Protein AF-A0A519TGF9-F1 (afdb_monomer)

Foldseek 3Di:
DVVVVLVVLLVLLVVCLVVVVADPCLVQHALVSLLVLLLVLCVPPNDPVCVVLLCVQQPVVPPDPDSNVSSVPRDSVSCVQLNCSNVVVDHDPPLSSVQSSCSSSVHDRPVVVVVVVVVVVVVVVVPDPDDDDDDDDDDDDDDDDDDDDDDPDDVVVVVVVCVVVVVVVVVVVVVVVQPQDDDDPQFQKWWDPVFAIHTDHPPDDDPPIDIGGDDPVRSRQPGDDPPPDDDDPVCPPVDDDDDDDD

pLDDT: mean 80.93, std 18.28, range [25.59, 96.56]

Sequence (246 aa):
MFDIYKKKLRAHYTILKDHCQLSENLENPNRTKLKNECLRVYRKKYNSTDDEMLRSFFDPENRYNDHIISIEKFELDKFRPLVSFIKGDGDTRDEDAIKLFAWLINFPFYREWKNKRNTIEKYNVDSSNDDVVTTDQLHQETENPLKFKNSRTNIALIFLAVLLIGKLAFYLWTIQISNVRMPDQAEKCMYWTGYHYEPVLCDEIKPGLNIIPLNIDKLKRMSKIPFFVKVTNRDVGKLWRAKIDG

Solvent-accessible surface area (backbone atoms only — not comparable to full-atom values): 15462 Å² total; per-residue (Å²): 111,69,67,58,50,55,52,50,52,50,52,49,50,51,54,33,49,77,67,68,68,51,51,80,34,64,73,68,58,42,49,67,34,47,50,54,41,52,54,50,49,45,76,74,64,69,50,82,85,48,48,65,60,53,33,59,64,46,35,70,82,64,83,58,96,43,68,69,59,27,53,72,72,42,64,55,72,76,38,48,54,45,45,32,40,74,73,64,79,46,81,62,87,55,60,56,50,53,49,50,49,26,59,77,73,74,43,72,48,70,70,57,48,51,51,54,49,53,50,53,55,51,55,66,62,75,70,72,88,81,84,92,82,83,88,81,88,80,80,88,77,81,88,70,85,82,75,85,73,93,66,98,64,69,63,68,60,54,53,54,48,51,54,52,52,50,51,51,51,50,56,56,48,65,58,61,80,59,77,57,71,74,60,55,98,76,31,58,12,25,33,70,76,85,47,38,42,43,57,32,52,73,86,62,87,55,91,97,57,72,75,40,77,57,47,72,69,55,39,71,71,45,60,59,83,54,92,85,62,79,86,52,85,87,46,67,93,74,72,85,86,82,84,81,82,132

Secondary structure (DSSP, 8-state):
-HHHHHHHHHHHHHHHHHTT-S-HHHHS--HHHHHHHHHHHHHHH--GGGHHHHHHHH-TT---S-HHHHHHHS-GGGGHHHHHHHHTS-----HHHHHHHHHHTTPPPHHHHHHHHHHHHHHHHTT--S------PPPP--------------HHHHHHHHHHHHHHHHHHHHHHTT-PPPPPTT--EEEE-SSBEEEE-TT---TT--EEE--HHHHHH-BPPPTTS---GGGTTT--------

Mean predicted aligned error: 18.31 Å

Radius of gyration: 24.25 Å; Cα contacts (8 Å, |Δi|>4): 172; chains: 1; bounding box: 59×58×64 Å

Structure (mmCIF, N/CA/C/O backbone):
data_AF-A0A519TGF9-F1
#
_entry.id   AF-A0A519TGF9-F1
#
loop_
_atom_site.group_PDB
_atom_site.id
_atom_site.type_symbol
_atom_site.label_atom_id
_atom_site.label_alt_id
_atom_site.label_comp_id
_atom_site.label_asym_id
_atom_site.label_entity_id
_atom_site.label_seq_id
_atom_site.pdbx_PDB_ins_code
_atom_site.Cartn_x
_atom_site.Cartn_y
_atom_site.Cartn_z
_atom_site.occupancy
_atom_site.B_iso_or_equiv
_atom_site.auth_seq_id
_atom_site.auth_comp_id
_atom_site.auth_asym_id
_atom_site.auth_atom_id
_atom_site.pdbx_PDB_model_num
ATOM 1 N N . MET A 1 1 ? -1.028 24.100 -0.567 1.00 84.38 1 MET A N 1
ATOM 2 C CA . MET A 1 1 ? -1.715 23.038 -1.351 1.00 84.38 1 MET A CA 1
ATOM 3 C C . MET A 1 1 ? -1.115 21.657 -1.092 1.00 84.38 1 MET A C 1
ATOM 5 O O . MET A 1 1 ? -1.858 20.744 -0.754 1.00 84.38 1 MET A O 1
ATOM 9 N N . PHE A 1 2 ? 0.212 21.500 -1.164 1.00 90.69 2 PHE A N 1
ATOM 10 C CA . PHE A 1 2 ? 0.884 20.229 -0.855 1.00 90.69 2 PHE A CA 1
ATOM 11 C C . PHE A 1 2 ? 0.662 19.745 0.593 1.00 90.69 2 PHE A C 1
ATOM 13 O O . PHE A 1 2 ? 0.490 18.553 0.828 1.00 90.69 2 PHE A O 1
ATOM 20 N N . ASP A 1 3 ? 0.524 20.650 1.567 1.00 92.19 3 ASP A N 1
ATOM 21 C CA . ASP A 1 3 ? 0.208 20.256 2.951 1.00 92.19 3 ASP A CA 1
ATOM 22 C C . ASP A 1 3 ? -1.179 19.618 3.104 1.00 92.19 3 ASP A C 1
ATOM 24 O O . ASP A 1 3 ? -1.362 18.714 3.919 1.00 92.19 3 ASP A O 1
ATOM 28 N N . ILE A 1 4 ? -2.156 20.034 2.288 1.00 92.06 4 ILE A N 1
ATOM 29 C CA . ILE A 1 4 ? -3.488 19.408 2.250 1.00 92.06 4 ILE A CA 1
ATOM 30 C C . ILE A 1 4 ? -3.357 17.977 1.728 1.00 92.06 4 ILE A C 1
ATOM 32 O O . ILE A 1 4 ? -3.951 17.059 2.291 1.00 92.06 4 ILE A O 1
ATOM 36 N N . TYR A 1 5 ? -2.539 17.781 0.693 1.00 93.38 5 TYR A N 1
ATOM 37 C CA . TYR A 1 5 ? -2.226 16.459 0.164 1.00 93.38 5 TYR A CA 1
ATOM 38 C C . TYR A 1 5 ? -1.559 15.570 1.224 1.00 93.38 5 TYR A C 1
ATOM 40 O O . TYR A 1 5 ? -2.064 14.483 1.490 1.00 93.38 5 TYR A O 1
ATOM 48 N N . LYS A 1 6 ? -0.522 16.054 1.925 1.00 94.62 6 LYS A N 1
ATOM 49 C CA . LYS A 1 6 ? 0.127 15.321 3.032 1.00 94.62 6 LYS A CA 1
ATOM 50 C C . LYS A 1 6 ? -0.865 14.912 4.127 1.00 94.62 6 LYS A C 1
ATOM 52 O O . LYS A 1 6 ? -0.831 13.777 4.603 1.00 94.62 6 LYS A O 1
ATOM 57 N N . LYS A 1 7 ? -1.788 15.807 4.505 1.00 93.12 7 LYS A N 1
ATOM 58 C CA . LYS A 1 7 ? -2.865 15.497 5.463 1.00 93.12 7 LYS A CA 1
ATOM 59 C C . LYS A 1 7 ? -3.795 14.397 4.943 1.00 93.12 7 LYS A C 1
ATOM 61 O O . LYS A 1 7 ? -4.098 13.470 5.687 1.00 93.12 7 LYS A O 1
ATOM 66 N N . LYS A 1 8 ? -4.218 14.465 3.675 1.00 93.25 8 LYS A N 1
ATOM 67 C CA . LYS A 1 8 ? -5.058 13.429 3.047 1.00 93.25 8 LYS A CA 1
ATOM 68 C C . LYS A 1 8 ? -4.342 12.085 2.941 1.00 93.25 8 LYS A C 1
ATOM 70 O O . LYS A 1 8 ? -4.973 11.060 3.163 1.00 93.25 8 LYS A O 1
ATOM 75 N N . LEU A 1 9 ? -3.039 12.101 2.683 1.00 93.75 9 LEU A N 1
ATOM 76 C CA . LEU A 1 9 ? -2.201 10.911 2.606 1.00 93.75 9 LEU A CA 1
ATOM 77 C C . LEU A 1 9 ? -2.136 10.179 3.952 1.00 93.75 9 LEU A C 1
ATOM 79 O O . LEU A 1 9 ? -2.381 8.977 4.018 1.00 93.75 9 LEU A O 1
ATOM 83 N N . ARG A 1 10 ? -1.899 10.921 5.043 1.00 92.44 10 ARG A N 1
ATOM 84 C CA . ARG A 1 10 ? -1.942 10.363 6.403 1.00 92.44 10 ARG A CA 1
ATOM 85 C C . ARG A 1 10 ? -3.329 9.856 6.773 1.00 92.44 10 ARG A C 1
ATOM 87 O O . ARG A 1 10 ? -3.432 8.756 7.292 1.00 92.44 10 ARG A O 1
ATOM 94 N N . ALA A 1 11 ? -4.379 10.613 6.456 1.00 90.75 11 ALA A N 1
ATOM 95 C CA . ALA A 1 11 ? -5.748 10.170 6.704 1.00 90.75 11 ALA A CA 1
ATOM 96 C C . ALA A 1 11 ? -6.063 8.860 5.963 1.00 90.75 11 ALA A C 1
ATOM 98 O O . ALA A 1 11 ? -6.646 7.954 6.548 1.00 90.75 11 ALA A O 1
ATOM 99 N N . HIS A 1 12 ? -5.628 8.727 4.706 1.00 91.38 12 HIS A N 1
ATOM 100 C CA . HIS A 1 12 ? -5.779 7.487 3.949 1.00 91.38 12 HIS A CA 1
ATOM 101 C C . HIS A 1 12 ? -5.016 6.328 4.596 1.00 91.38 12 HIS A C 1
ATOM 103 O O . HIS A 1 12 ? -5.576 5.253 4.768 1.00 91.38 12 HIS A O 1
ATOM 109 N N . TYR A 1 13 ? -3.776 6.553 5.029 1.00 93.19 13 TYR A N 1
ATOM 110 C CA . TYR A 1 13 ? -3.005 5.551 5.765 1.00 93.19 13 TYR A CA 1
ATOM 111 C C . TYR A 1 13 ? -3.672 5.127 7.082 1.00 93.19 13 TYR A C 1
ATOM 113 O O . TYR A 1 13 ? -3.716 3.934 7.367 1.00 93.19 13 TYR A O 1
ATOM 121 N N . THR A 1 14 ? -4.229 6.061 7.860 1.00 91.56 14 THR A N 1
ATOM 122 C CA . THR A 1 14 ? -4.984 5.742 9.083 1.00 91.56 14 THR A CA 1
ATOM 123 C C . THR A 1 14 ? -6.195 4.871 8.766 1.00 91.56 14 THR A C 1
ATOM 125 O O . THR A 1 14 ? -6.356 3.827 9.382 1.00 91.56 14 THR A O 1
ATOM 128 N N . ILE A 1 15 ? -6.968 5.224 7.733 1.00 86.19 15 ILE A N 1
ATOM 129 C CA . ILE A 1 15 ? -8.095 4.412 7.249 1.00 86.19 15 ILE A CA 1
ATOM 130 C C . ILE A 1 15 ? -7.623 2.994 6.885 1.00 86.19 15 ILE A C 1
ATOM 132 O O . ILE A 1 15 ? -8.197 2.012 7.347 1.00 86.19 15 ILE A O 1
ATOM 136 N N . LEU A 1 16 ? -6.541 2.861 6.109 1.00 88.69 16 LEU A N 1
ATOM 137 C CA . LEU A 1 16 ? -5.984 1.552 5.746 1.00 88.69 16 LEU A CA 1
ATOM 138 C C . LEU A 1 16 ? -5.512 0.756 6.973 1.00 88.69 16 LEU A C 1
ATOM 140 O O . LEU A 1 16 ? -5.658 -0.467 7.004 1.00 88.69 16 LEU A O 1
ATOM 144 N N . LYS A 1 17 ? -4.942 1.435 7.973 1.00 88.69 17 LYS A N 1
ATOM 145 C CA . LYS A 1 17 ? -4.483 0.822 9.222 1.00 88.69 17 LYS A CA 1
ATOM 146 C C . LYS A 1 17 ? -5.653 0.283 10.039 1.00 88.69 17 LYS A C 1
ATOM 148 O O . LYS A 1 17 ? -5.614 -0.871 10.453 1.00 88.69 17 LYS A O 1
ATOM 153 N N . ASP A 1 18 ? -6.695 1.088 10.209 1.00 84.94 18 ASP A N 1
ATOM 154 C CA . ASP A 1 18 ? -7.884 0.739 10.990 1.00 84.94 18 ASP A CA 1
ATOM 155 C C . ASP A 1 18 ? -8.684 -0.398 10.336 1.00 84.94 18 ASP A C 1
ATOM 157 O O . ASP A 1 18 ? -9.317 -1.200 11.019 1.00 84.94 18 ASP A O 1
ATOM 161 N N . HIS A 1 19 ? -8.612 -0.514 9.007 1.00 76.81 19 HIS A N 1
ATOM 162 C CA . HIS A 1 19 ? -9.211 -1.613 8.248 1.00 76.81 19 HIS A CA 1
ATOM 163 C C . HIS A 1 19 ? -8.304 -2.847 8.092 1.00 76.81 19 HIS A C 1
ATOM 165 O O . HIS A 1 19 ? -8.681 -3.772 7.370 1.00 76.81 19 HIS A O 1
ATOM 171 N N . CYS A 1 20 ? -7.124 -2.882 8.725 1.00 82.06 20 CYS A N 1
ATOM 172 C CA . CYS A 1 20 ? -6.140 -3.968 8.589 1.00 82.06 20 CYS A CA 1
ATOM 173 C C . CYS A 1 20 ? -5.779 -4.277 7.118 1.00 82.06 20 CYS A C 1
ATOM 175 O O . CYS A 1 20 ? -5.605 -5.430 6.723 1.00 82.06 20 CYS A O 1
ATOM 177 N N . GLN A 1 21 ? -5.698 -3.236 6.285 1.00 83.12 21 GLN A N 1
ATOM 178 C CA . GLN A 1 21 ? -5.370 -3.326 4.855 1.00 83.12 21 GLN A CA 1
ATOM 179 C C . GLN A 1 21 ? -3.892 -3.031 4.562 1.00 83.12 21 GLN A C 1
ATOM 181 O O . GLN A 1 21 ? -3.455 -3.107 3.410 1.00 83.12 21 GLN A O 1
ATOM 186 N N . LEU A 1 22 ? -3.116 -2.692 5.593 1.00 88.00 22 LEU A N 1
ATOM 187 C CA . LEU A 1 22 ? -1.676 -2.497 5.501 1.00 88.00 22 LEU A CA 1
ATOM 188 C C . LEU A 1 22 ? -0.930 -3.829 5.614 1.00 88.00 22 LEU A C 1
ATOM 190 O O . LEU A 1 22 ? -1.423 -4.815 6.150 1.00 88.00 22 LEU A O 1
ATOM 194 N N . SER A 1 23 ? 0.288 -3.862 5.086 1.00 89.56 23 SER A N 1
ATOM 195 C CA . SER A 1 23 ? 1.211 -4.960 5.355 1.00 89.56 23 SER A CA 1
ATOM 196 C C . SER A 1 23 ? 1.776 -4.864 6.772 1.00 89.56 23 SER A C 1
ATOM 198 O O . SER A 1 23 ? 1.860 -3.779 7.349 1.00 89.56 23 SER A O 1
ATOM 200 N N . GLU A 1 24 ? 2.300 -5.976 7.288 1.00 88.62 24 GLU A N 1
ATOM 201 C CA . GLU A 1 24 ? 3.022 -6.022 8.571 1.00 88.62 24 GLU A CA 1
ATOM 202 C C . GLU A 1 24 ? 4.185 -5.002 8.649 1.00 88.62 24 GLU A C 1
ATOM 204 O O . GLU A 1 24 ? 4.544 -4.479 9.715 1.00 88.62 24 GLU A O 1
ATOM 209 N N . ASN A 1 25 ? 4.783 -4.687 7.496 1.00 91.38 25 ASN A N 1
ATOM 210 C CA . ASN A 1 25 ? 5.831 -3.680 7.389 1.00 91.38 25 ASN A CA 1
ATOM 211 C C . ASN A 1 25 ? 5.299 -2.256 7.595 1.00 91.38 25 ASN A C 1
ATOM 213 O O . ASN A 1 25 ? 6.009 -1.425 8.162 1.00 91.38 25 ASN A O 1
ATOM 217 N N . LEU A 1 26 ? 4.079 -1.970 7.130 1.00 92.75 26 LEU A N 1
ATOM 218 C CA . LEU A 1 26 ? 3.464 -0.644 7.175 1.00 92.75 26 LEU A CA 1
ATOM 219 C C . LEU A 1 26 ? 2.615 -0.402 8.423 1.00 92.75 26 LEU A C 1
ATOM 221 O O . LEU A 1 26 ? 2.427 0.753 8.768 1.00 92.75 26 LEU A O 1
ATOM 225 N N . GLU A 1 27 ? 2.143 -1.428 9.133 1.00 88.88 27 GLU A N 1
ATOM 226 C CA . GLU A 1 27 ? 1.377 -1.233 10.380 1.00 88.88 27 GLU A CA 1
ATOM 227 C C . GLU A 1 27 ? 2.197 -0.550 11.489 1.00 88.88 27 GLU A C 1
ATOM 229 O O . GLU A 1 27 ? 1.700 0.309 12.230 1.00 88.88 27 GLU A O 1
ATOM 234 N N . ASN A 1 28 ? 3.473 -0.930 11.590 1.00 88.38 28 ASN A N 1
ATOM 235 C CA . ASN A 1 28 ? 4.453 -0.319 12.482 1.00 88.38 28 ASN A CA 1
ATOM 236 C C . ASN A 1 28 ? 5.785 -0.153 11.737 1.00 88.38 28 ASN A C 1
ATOM 238 O O . ASN A 1 28 ? 6.672 -1.011 11.864 1.00 88.38 28 ASN A O 1
ATOM 242 N N . PRO A 1 29 ? 5.921 0.917 10.935 1.00 91.88 29 PRO A N 1
ATOM 243 C CA . PRO A 1 29 ? 7.047 1.079 10.039 1.00 91.88 29 PRO A CA 1
ATOM 244 C C . PRO A 1 29 ? 8.320 1.447 10.798 1.00 91.88 29 PRO A C 1
ATOM 246 O O . PRO A 1 29 ? 8.340 2.241 11.742 1.00 91.88 29 PRO A O 1
ATOM 249 N N . ASN A 1 30 ? 9.423 0.877 10.336 1.00 94.19 30 ASN A N 1
ATOM 250 C CA . ASN A 1 30 ? 10.779 1.291 10.661 1.00 94.19 30 ASN A CA 1
ATOM 251 C C . ASN A 1 30 ? 11.610 1.279 9.370 1.00 94.19 30 ASN A C 1
ATOM 253 O O . ASN A 1 30 ? 11.127 0.837 8.329 1.00 94.19 30 ASN A O 1
ATOM 257 N N . ARG A 1 31 ? 12.855 1.760 9.427 1.00 95.50 31 ARG A N 1
ATOM 258 C CA . ARG A 1 31 ? 13.726 1.890 8.245 1.00 95.50 31 ARG A CA 1
ATOM 259 C C . ARG A 1 31 ? 13.866 0.568 7.469 1.00 95.50 31 ARG A C 1
ATOM 261 O O . ARG A 1 31 ? 13.694 0.546 6.255 1.00 95.50 31 ARG A O 1
ATOM 268 N N . THR A 1 32 ? 14.089 -0.543 8.170 1.00 95.44 32 THR A N 1
ATOM 269 C CA . THR A 1 32 ? 14.214 -1.880 7.568 1.00 95.44 32 THR A CA 1
ATOM 270 C C . THR A 1 32 ? 12.893 -2.372 6.979 1.00 95.44 32 THR A C 1
ATOM 272 O O . THR A 1 32 ? 12.861 -2.858 5.851 1.00 95.44 32 THR A O 1
ATOM 275 N N . LYS A 1 33 ? 11.790 -2.205 7.714 1.00 95.75 33 LYS A N 1
ATOM 276 C CA . LYS A 1 33 ? 10.446 -2.585 7.268 1.00 95.75 33 LYS A CA 1
ATOM 277 C C . LYS A 1 33 ? 10.020 -1.808 6.027 1.00 95.75 33 LYS A C 1
ATOM 279 O O . LYS A 1 33 ? 9.481 -2.414 5.112 1.00 95.75 33 LYS A O 1
ATOM 284 N N . LEU A 1 34 ? 10.306 -0.506 5.951 1.00 96.12 34 LEU A N 1
ATOM 285 C CA . LEU A 1 34 ? 10.022 0.284 4.752 1.00 96.12 34 LEU A CA 1
ATOM 286 C C . LEU A 1 34 ? 10.818 -0.210 3.547 1.00 96.12 34 LEU A C 1
ATOM 288 O O . LEU A 1 34 ? 10.238 -0.354 2.476 1.00 96.12 34 LEU A O 1
ATOM 292 N N . LYS A 1 35 ? 12.103 -0.548 3.712 1.00 96.56 35 LYS A N 1
ATOM 293 C CA . LYS A 1 35 ? 12.887 -1.145 2.621 1.00 96.56 35 LYS A CA 1
ATOM 294 C C . LYS A 1 35 ? 12.277 -2.463 2.139 1.00 96.56 35 LYS A C 1
ATOM 296 O O . LYS A 1 35 ? 12.060 -2.644 0.942 1.00 96.56 35 LYS A O 1
ATOM 301 N N . ASN A 1 36 ? 11.945 -3.355 3.072 1.00 95.38 36 ASN A N 1
ATOM 302 C CA . ASN A 1 36 ? 11.294 -4.628 2.758 1.00 95.38 36 ASN A CA 1
ATOM 303 C C . ASN A 1 36 ? 9.943 -4.414 2.069 1.00 95.38 36 ASN A C 1
ATOM 305 O O . ASN A 1 36 ? 9.587 -5.158 1.157 1.00 95.38 36 ASN A O 1
ATOM 309 N N . GLU A 1 37 ? 9.210 -3.379 2.471 1.00 95.56 37 GLU A N 1
ATOM 310 C CA . GLU A 1 37 ? 7.953 -3.021 1.840 1.00 95.56 37 GLU A CA 1
ATOM 311 C C . GLU A 1 37 ? 8.135 -2.518 0.415 1.00 95.56 37 GLU A C 1
ATOM 313 O O . GLU A 1 37 ? 7.392 -2.947 -0.463 1.00 95.56 37 GLU A O 1
ATOM 318 N N . CYS A 1 38 ? 9.138 -1.678 0.162 1.00 95.12 38 CYS A N 1
ATOM 319 C CA . CYS A 1 38 ? 9.445 -1.209 -1.186 1.00 95.12 38 CYS A CA 1
ATOM 320 C C . CYS A 1 38 ? 9.715 -2.396 -2.118 1.00 95.12 38 CYS A C 1
ATOM 322 O O . CYS A 1 38 ? 9.104 -2.497 -3.179 1.00 95.12 38 CYS A O 1
ATOM 324 N N . LEU A 1 39 ? 10.536 -3.356 -1.676 1.00 94.75 39 LEU A N 1
ATOM 325 C CA . LEU A 1 39 ? 10.800 -4.587 -2.427 1.00 94.75 39 LEU A CA 1
ATOM 326 C C . LEU A 1 39 ? 9.530 -5.424 -2.638 1.00 94.75 39 LEU A C 1
ATOM 328 O O . LEU A 1 39 ? 9.309 -5.959 -3.725 1.00 94.75 39 LEU A O 1
ATOM 332 N N . ARG A 1 40 ? 8.676 -5.534 -1.614 1.00 93.31 40 ARG A N 1
ATOM 333 C CA . ARG A 1 40 ? 7.414 -6.283 -1.682 1.00 93.31 40 ARG A CA 1
ATOM 334 C C . ARG A 1 40 ? 6.435 -5.662 -2.680 1.00 93.31 40 ARG A C 1
ATOM 336 O O . ARG A 1 40 ? 5.844 -6.393 -3.474 1.00 93.31 40 ARG A O 1
ATOM 343 N N . VAL A 1 41 ? 6.245 -4.343 -2.631 1.00 92.00 41 VAL A N 1
ATOM 344 C CA . VAL A 1 41 ? 5.340 -3.609 -3.529 1.00 92.00 41 VAL A CA 1
ATOM 345 C C . VAL A 1 41 ? 5.868 -3.662 -4.959 1.00 92.00 41 VAL A C 1
ATOM 347 O O . VAL A 1 41 ? 5.100 -4.013 -5.855 1.00 92.00 41 VAL A O 1
ATOM 350 N N . TYR A 1 42 ? 7.173 -3.446 -5.152 1.00 91.25 42 TYR A N 1
ATOM 351 C CA . TYR A 1 42 ? 7.825 -3.549 -6.458 1.00 91.25 42 TYR A CA 1
ATOM 352 C C . TYR A 1 42 ? 7.571 -4.921 -7.096 1.00 91.25 42 TYR A C 1
ATOM 354 O O . TYR A 1 42 ? 6.993 -5.014 -8.172 1.00 91.25 42 TYR A O 1
ATOM 362 N N . ARG A 1 43 ? 7.872 -6.015 -6.387 1.00 89.25 43 ARG A N 1
ATOM 363 C CA . ARG A 1 43 ? 7.676 -7.381 -6.910 1.00 89.25 43 ARG A CA 1
ATOM 364 C C . ARG A 1 43 ? 6.214 -7.728 -7.208 1.00 89.25 43 ARG A C 1
ATOM 366 O O . ARG A 1 43 ? 5.956 -8.585 -8.043 1.00 89.25 43 ARG A O 1
ATOM 373 N N . LYS A 1 44 ? 5.258 -7.111 -6.507 1.00 86.19 44 LYS A N 1
ATOM 374 C CA . LYS A 1 44 ? 3.827 -7.419 -6.649 1.00 86.19 44 LYS A CA 1
ATOM 375 C C . LYS A 1 44 ? 3.147 -6.625 -7.765 1.00 86.19 44 LYS A C 1
ATOM 377 O O . LYS A 1 44 ? 2.204 -7.135 -8.365 1.00 86.19 44 LYS A O 1
ATOM 382 N N . LYS A 1 45 ? 3.530 -5.361 -7.955 1.00 78.88 45 LYS A N 1
ATOM 383 C CA . LYS A 1 45 ? 2.739 -4.380 -8.715 1.00 78.88 45 LYS A CA 1
ATOM 384 C C . LYS A 1 45 ? 3.608 -3.419 -9.536 1.00 78.88 45 LYS A C 1
ATOM 386 O O . LYS A 1 45 ? 3.186 -2.294 -9.780 1.00 78.88 45 LYS A O 1
ATOM 391 N N . TYR A 1 46 ? 4.813 -3.828 -9.925 1.00 76.81 46 TYR A N 1
ATOM 392 C CA . TYR A 1 46 ? 5.668 -2.983 -10.751 1.00 76.81 46 TYR A CA 1
ATOM 393 C C . TYR A 1 46 ? 4.948 -2.538 -12.034 1.00 76.81 46 TYR A C 1
ATOM 395 O O . TYR A 1 46 ? 4.374 -3.356 -12.756 1.00 76.81 46 TYR A O 1
ATOM 403 N N . ASN A 1 47 ? 4.987 -1.232 -12.292 1.00 78.12 47 ASN A N 1
ATOM 404 C CA . ASN A 1 47 ? 4.541 -0.598 -13.522 1.00 78.12 47 ASN A CA 1
ATOM 405 C C . ASN A 1 47 ? 5.630 0.386 -13.965 1.00 78.12 47 ASN A C 1
ATOM 407 O O . ASN A 1 47 ? 6.173 1.109 -13.132 1.00 78.12 47 ASN A O 1
ATOM 411 N N . SER A 1 48 ? 5.911 0.462 -15.266 1.00 80.75 48 SER A N 1
ATOM 412 C CA . SER A 1 48 ? 6.918 1.374 -15.826 1.00 80.75 48 SER A CA 1
ATOM 413 C C . SER A 1 48 ? 6.616 2.852 -15.554 1.00 80.75 48 SER A C 1
ATOM 415 O O . SER A 1 48 ? 7.503 3.694 -15.644 1.00 80.75 48 SER A O 1
ATOM 417 N N . THR A 1 49 ? 5.373 3.196 -15.197 1.00 81.12 49 THR A N 1
ATOM 418 C CA . THR A 1 49 ? 5.006 4.546 -14.733 1.00 81.12 49 THR A CA 1
ATOM 419 C C . THR A 1 49 ? 5.692 4.946 -13.428 1.00 81.12 49 THR A C 1
ATOM 421 O O . THR A 1 49 ? 5.788 6.133 -13.131 1.00 81.12 49 THR A O 1
ATOM 424 N N . ASP A 1 50 ? 6.151 3.971 -12.643 1.00 84.00 50 ASP A N 1
ATOM 425 C CA . ASP A 1 50 ? 6.773 4.204 -11.342 1.00 84.00 50 ASP A CA 1
ATOM 426 C C . ASP A 1 50 ? 8.294 4.426 -11.454 1.00 84.00 50 ASP A C 1
ATOM 428 O O . ASP A 1 50 ? 8.912 4.886 -10.491 1.00 84.00 50 ASP A O 1
ATOM 432 N N . ASP A 1 51 ? 8.896 4.152 -12.620 1.00 88.00 51 ASP A N 1
ATOM 433 C CA . ASP A 1 51 ? 10.348 4.198 -12.848 1.00 88.00 51 ASP A CA 1
ATOM 434 C C . ASP A 1 51 ? 10.961 5.545 -12.488 1.00 88.00 51 ASP A C 1
ATOM 436 O O . ASP A 1 51 ? 11.997 5.591 -11.827 1.00 88.00 51 ASP A O 1
ATOM 440 N N . GLU A 1 52 ? 10.325 6.642 -12.906 1.00 89.06 52 GLU A N 1
ATOM 441 C CA . GLU A 1 52 ? 10.809 8.001 -12.654 1.00 89.06 52 GLU A CA 1
ATOM 442 C C . GLU A 1 52 ? 10.909 8.274 -11.148 1.00 89.06 52 GLU A C 1
ATOM 444 O O . GLU A 1 52 ? 11.942 8.730 -10.659 1.00 89.06 52 GLU A O 1
ATOM 449 N N . MET A 1 53 ? 9.862 7.930 -10.393 1.00 91.44 53 MET A N 1
ATOM 450 C CA . MET A 1 53 ? 9.813 8.127 -8.944 1.00 91.44 53 MET A CA 1
ATOM 451 C C . MET A 1 53 ? 10.818 7.223 -8.223 1.00 91.44 53 MET A C 1
ATOM 453 O O . MET A 1 53 ? 11.558 7.695 -7.356 1.00 91.44 53 MET A O 1
ATOM 457 N N . LEU A 1 54 ? 10.890 5.945 -8.610 1.00 93.25 54 LEU A N 1
ATOM 458 C CA . LEU A 1 54 ? 11.822 4.991 -8.016 1.00 93.25 54 LEU A CA 1
ATOM 459 C C . LEU A 1 54 ? 13.281 5.373 -8.305 1.00 93.25 54 LEU A C 1
ATOM 461 O O . LEU A 1 54 ? 14.112 5.276 -7.405 1.00 93.25 54 LEU A O 1
ATOM 465 N N . ARG A 1 55 ? 13.603 5.840 -9.519 1.00 92.69 55 ARG A N 1
ATOM 466 C CA . ARG A 1 55 ? 14.933 6.382 -9.851 1.00 92.69 55 ARG A CA 1
ATOM 467 C C . ARG A 1 55 ? 15.232 7.631 -9.035 1.00 92.69 55 ARG A C 1
ATOM 469 O O . ARG A 1 55 ? 16.256 7.651 -8.363 1.00 92.69 55 ARG A O 1
ATOM 476 N N . SER A 1 56 ? 14.331 8.617 -9.025 1.00 92.69 56 SER A N 1
ATOM 477 C CA . SER A 1 56 ? 14.524 9.878 -8.291 1.00 92.69 56 SER A CA 1
ATOM 478 C C . SER A 1 56 ? 14.850 9.639 -6.818 1.00 92.69 56 SER A C 1
ATOM 480 O O . SER A 1 56 ? 15.771 10.247 -6.279 1.00 92.69 56 SER A O 1
ATOM 482 N N . PHE A 1 57 ? 14.137 8.709 -6.172 1.00 94.56 57 PHE A N 1
ATOM 483 C CA . PHE A 1 57 ? 14.320 8.451 -4.748 1.00 94.56 57 PHE A CA 1
ATOM 484 C C . PHE A 1 57 ? 15.494 7.509 -4.438 1.00 94.56 57 PHE A C 1
ATOM 486 O O . PHE A 1 57 ? 16.296 7.806 -3.553 1.00 94.56 57 PHE A O 1
ATOM 493 N N . PHE A 1 58 ? 15.609 6.364 -5.126 1.00 95.25 58 PHE A N 1
ATOM 494 C CA . PHE A 1 58 ? 16.577 5.318 -4.761 1.00 95.25 58 PHE A CA 1
ATOM 495 C C . PHE A 1 58 ? 17.940 5.464 -5.437 1.00 95.25 58 PHE A C 1
ATOM 497 O O . PHE A 1 58 ? 18.949 5.031 -4.875 1.00 95.25 58 PHE A O 1
ATOM 504 N N . ASP A 1 59 ? 17.990 6.049 -6.632 1.00 94.75 59 ASP A N 1
ATOM 505 C CA . ASP A 1 59 ? 19.216 6.151 -7.421 1.00 94.75 59 ASP A CA 1
ATOM 506 C C . ASP A 1 59 ? 19.213 7.371 -8.357 1.00 94.75 59 ASP A C 1
ATOM 508 O O . ASP A 1 59 ? 19.193 7.224 -9.581 1.00 94.75 59 ASP A O 1
ATOM 512 N N . PRO A 1 60 ? 19.247 8.593 -7.796 1.00 91.69 60 PRO A N 1
ATOM 513 C CA . PRO A 1 60 ? 19.189 9.825 -8.585 1.00 91.69 60 PRO A CA 1
ATOM 514 C C . PRO A 1 60 ? 20.392 10.002 -9.525 1.00 91.69 60 PRO A C 1
ATOM 516 O O . PRO A 1 60 ? 20.299 10.703 -10.525 1.00 91.69 60 PRO A O 1
ATOM 519 N N . GLU A 1 61 ? 21.519 9.352 -9.225 1.00 93.12 61 GLU A N 1
ATOM 520 C CA . GLU A 1 61 ? 22.722 9.340 -10.067 1.00 93.12 61 GLU A CA 1
ATOM 521 C C . GLU A 1 61 ? 22.695 8.244 -11.142 1.00 93.12 61 GLU A C 1
ATOM 523 O O . GLU A 1 61 ? 23.637 8.136 -11.926 1.00 93.12 61 GLU A O 1
ATOM 528 N N . ASN A 1 62 ? 21.635 7.430 -11.189 1.00 91.62 62 ASN A N 1
ATOM 529 C CA . ASN A 1 62 ? 21.456 6.359 -12.165 1.00 91.62 62 ASN A CA 1
ATOM 530 C C . ASN A 1 62 ? 22.654 5.386 -12.227 1.00 91.62 62 ASN A C 1
ATOM 532 O O . ASN A 1 62 ? 23.118 5.001 -13.303 1.00 91.62 62 ASN A O 1
ATOM 536 N N . ARG A 1 63 ? 23.184 5.010 -11.058 1.00 92.19 63 ARG A N 1
ATOM 537 C CA . ARG A 1 63 ? 24.320 4.090 -10.904 1.00 92.19 63 ARG A CA 1
ATOM 538 C C . ARG A 1 63 ? 23.939 2.626 -11.122 1.00 92.19 63 ARG A C 1
ATOM 540 O O . ARG A 1 63 ? 24.824 1.796 -11.330 1.00 92.19 63 ARG A O 1
ATOM 547 N N . TYR A 1 64 ? 22.657 2.287 -11.021 1.00 92.19 64 TYR A N 1
ATOM 548 C CA . TYR A 1 64 ? 22.147 0.924 -11.092 1.00 92.19 64 TYR A CA 1
ATOM 549 C C . TYR A 1 64 ? 21.160 0.758 -12.253 1.00 92.19 64 TYR A C 1
ATOM 551 O O . TYR A 1 64 ? 20.268 1.572 -12.474 1.00 92.19 64 TYR A O 1
ATOM 559 N N . ASN A 1 65 ? 21.282 -0.364 -12.966 1.00 86.00 65 ASN A N 1
ATOM 560 C CA . ASN A 1 65 ? 20.398 -0.698 -14.089 1.00 86.00 65 ASN A CA 1
ATOM 561 C C . ASN A 1 65 ? 19.059 -1.316 -13.648 1.00 86.00 65 ASN A C 1
ATOM 563 O O . ASN A 1 65 ? 18.139 -1.406 -14.454 1.00 86.00 65 ASN A O 1
ATOM 567 N N . ASP A 1 66 ? 18.954 -1.741 -12.386 1.00 89.56 66 ASP A N 1
ATOM 568 C CA . ASP A 1 66 ? 17.787 -2.417 -11.817 1.00 89.56 66 ASP A CA 1
ATOM 569 C C . ASP A 1 66 ? 17.363 -1.738 -10.506 1.00 89.56 66 ASP A C 1
ATOM 571 O O . ASP A 1 66 ? 18.180 -1.521 -9.603 1.00 89.56 66 ASP A O 1
ATOM 575 N N . HIS A 1 67 ? 16.067 -1.437 -10.394 1.00 91.31 67 HIS A N 1
ATOM 576 C CA . HIS A 1 67 ? 15.465 -0.849 -9.203 1.00 91.31 67 HIS A CA 1
ATOM 577 C C . HIS A 1 67 ? 15.537 -1.770 -7.978 1.00 91.31 67 HIS A C 1
ATOM 579 O O . HIS A 1 67 ? 15.617 -1.283 -6.854 1.00 91.31 67 HIS A O 1
ATOM 585 N N . ILE A 1 68 ? 15.546 -3.096 -8.152 1.00 92.88 68 ILE A N 1
ATOM 586 C CA . ILE A 1 68 ? 15.724 -4.024 -7.024 1.00 92.88 68 ILE A CA 1
ATOM 587 C C . ILE A 1 68 ? 17.087 -3.779 -6.371 1.00 92.88 68 ILE A C 1
ATOM 589 O O . ILE A 1 68 ? 17.171 -3.637 -5.151 1.00 92.88 68 ILE A O 1
ATOM 593 N N . ILE A 1 69 ? 18.138 -3.646 -7.187 1.00 93.81 69 ILE A N 1
ATOM 594 C CA . ILE A 1 69 ? 19.502 -3.393 -6.712 1.00 93.81 69 ILE A CA 1
ATOM 595 C C . ILE A 1 69 ? 19.589 -2.023 -6.036 1.00 93.81 69 ILE A C 1
ATOM 597 O O . ILE A 1 69 ? 20.199 -1.910 -4.968 1.00 93.81 69 ILE A O 1
ATOM 601 N N . SER A 1 70 ? 18.974 -0.988 -6.622 1.00 95.31 70 SER A N 1
ATOM 602 C CA . SER A 1 70 ? 18.996 0.349 -6.022 1.00 95.31 70 SER A CA 1
ATOM 603 C C . SER A 1 70 ? 18.269 0.393 -4.679 1.00 95.31 70 SER A C 1
ATOM 605 O O . SER A 1 70 ? 18.806 0.954 -3.725 1.00 95.31 70 SER A O 1
ATOM 607 N N . ILE A 1 71 ? 17.113 -0.268 -4.556 1.00 95.06 71 ILE A N 1
ATOM 608 C CA . ILE A 1 71 ? 16.370 -0.368 -3.293 1.00 95.06 71 ILE A CA 1
ATOM 609 C C . ILE A 1 71 ? 17.177 -1.150 -2.249 1.00 95.06 71 ILE A C 1
ATOM 611 O O . ILE A 1 71 ? 17.244 -0.735 -1.091 1.00 95.06 71 ILE A O 1
ATOM 615 N N . GLU A 1 72 ? 17.808 -2.268 -2.620 1.00 94.44 72 GLU A N 1
ATOM 616 C CA . GLU A 1 72 ? 18.584 -3.093 -1.684 1.00 94.44 72 GLU A CA 1
ATOM 617 C C . GLU A 1 72 ? 19.793 -2.349 -1.107 1.00 94.44 72 GLU A C 1
ATOM 619 O O . GLU A 1 72 ? 20.028 -2.424 0.111 1.00 94.44 72 GLU A O 1
ATOM 624 N N . LYS A 1 73 ? 20.505 -1.610 -1.970 1.00 94.81 73 LYS A N 1
ATOM 625 C CA . LYS A 1 73 ? 21.692 -0.809 -1.636 1.00 94.81 73 LYS A CA 1
ATOM 626 C C . LYS A 1 73 ? 21.370 0.571 -1.058 1.00 94.81 73 LYS A C 1
ATOM 628 O O . LYS A 1 73 ? 22.291 1.284 -0.665 1.00 94.81 73 LYS A O 1
ATOM 633 N N . PHE A 1 74 ? 20.097 0.951 -0.986 1.00 95.25 74 PHE A N 1
ATOM 634 C CA . PHE A 1 74 ? 19.693 2.244 -0.455 1.00 95.25 74 PHE A CA 1
ATOM 635 C C . PHE A 1 74 ? 20.015 2.381 1.040 1.00 95.25 74 PHE A C 1
ATOM 637 O O . PHE A 1 74 ? 19.764 1.482 1.851 1.00 95.25 74 PHE A O 1
ATOM 644 N N . GLU A 1 75 ? 20.551 3.541 1.414 1.00 93.94 75 GLU A N 1
ATOM 645 C CA . GLU A 1 75 ? 20.924 3.857 2.791 1.00 93.94 75 GLU A CA 1
ATOM 646 C C . GLU A 1 75 ? 19.684 3.960 3.691 1.00 93.94 75 GLU A C 1
ATOM 648 O O . GLU A 1 75 ? 18.809 4.803 3.491 1.00 93.94 75 GLU A O 1
ATOM 653 N N . LEU A 1 76 ? 19.628 3.136 4.742 1.00 93.69 76 LEU A N 1
ATOM 654 C CA . LEU A 1 76 ? 18.463 3.056 5.630 1.00 93.69 76 LEU A CA 1
ATOM 655 C C . LEU A 1 76 ? 18.119 4.385 6.321 1.00 93.69 76 LEU A C 1
ATOM 657 O O . LEU A 1 76 ? 16.954 4.631 6.639 1.00 93.69 76 LEU A O 1
ATOM 661 N N . ASP A 1 77 ? 19.107 5.246 6.550 1.00 93.00 77 ASP A N 1
ATOM 662 C CA . ASP A 1 77 ? 18.916 6.534 7.222 1.00 93.00 77 ASP A CA 1
ATOM 663 C C . ASP A 1 77 ? 18.145 7.544 6.376 1.00 93.00 77 ASP A C 1
ATOM 665 O O . ASP A 1 77 ? 17.433 8.387 6.929 1.00 93.00 77 ASP A O 1
ATOM 669 N N . LYS A 1 78 ? 18.170 7.398 5.048 1.00 92.62 78 LYS A N 1
ATOM 670 C CA . LYS A 1 78 ? 17.383 8.233 4.134 1.00 92.62 78 LYS A CA 1
ATOM 671 C C . LYS A 1 78 ? 15.879 7.958 4.236 1.00 92.62 78 LYS A C 1
ATOM 673 O O . LYS A 1 78 ? 15.079 8.811 3.878 1.00 92.62 78 LYS A O 1
ATOM 678 N N . PHE A 1 79 ? 15.462 6.841 4.843 1.00 95.25 79 PHE A N 1
ATOM 679 C CA . PHE A 1 79 ? 14.053 6.616 5.194 1.00 95.25 79 PHE A CA 1
ATOM 680 C C . PHE A 1 79 ? 13.597 7.367 6.452 1.00 95.25 79 PHE A C 1
ATOM 682 O O . PHE A 1 79 ? 12.401 7.386 6.744 1.00 95.25 79 PHE A O 1
ATOM 689 N N . ARG A 1 80 ? 14.502 7.971 7.234 1.00 92.88 80 ARG A N 1
ATOM 690 C CA . ARG A 1 80 ? 14.152 8.623 8.509 1.00 92.88 80 ARG A CA 1
ATOM 691 C C . ARG A 1 80 ? 13.049 9.689 8.374 1.00 92.88 80 ARG A C 1
ATOM 693 O O . ARG A 1 80 ? 12.121 9.632 9.186 1.00 92.88 80 ARG A O 1
ATOM 700 N N . PRO A 1 81 ? 13.079 10.606 7.383 1.00 92.44 81 PRO A N 1
ATOM 701 C CA . PRO A 1 81 ? 12.019 11.602 7.212 1.00 92.44 81 PRO A CA 1
ATOM 702 C C . PRO A 1 81 ? 10.659 10.955 6.933 1.00 92.44 81 PRO A C 1
ATOM 704 O O . PRO A 1 81 ? 9.647 11.367 7.495 1.00 92.44 81 PRO A O 1
ATOM 707 N N . LEU A 1 82 ? 10.647 9.890 6.126 1.00 95.00 82 LEU A N 1
ATOM 708 C CA . LEU A 1 82 ? 9.437 9.145 5.802 1.00 95.00 82 LEU A CA 1
ATOM 709 C C . LEU A 1 82 ? 8.865 8.417 7.027 1.00 95.00 82 LEU A C 1
ATOM 711 O O . LEU A 1 82 ? 7.673 8.514 7.299 1.00 95.00 82 LEU A O 1
ATOM 715 N N . VAL A 1 83 ? 9.701 7.732 7.815 1.00 94.12 83 VAL A N 1
ATOM 716 C CA . VAL A 1 83 ? 9.246 7.046 9.039 1.00 94.12 83 VAL A CA 1
ATOM 717 C C . VAL A 1 83 ? 8.628 8.037 10.027 1.00 94.12 83 VAL A C 1
ATOM 719 O O . VAL A 1 83 ? 7.548 7.771 10.552 1.00 94.12 83 VAL A O 1
ATOM 722 N N . SER A 1 84 ? 9.289 9.176 10.261 1.00 93.12 84 SER A N 1
ATOM 723 C CA . SER A 1 84 ? 8.783 10.228 11.154 1.00 93.12 84 SER A CA 1
ATOM 724 C C . SER A 1 84 ? 7.438 10.777 10.666 1.00 93.12 84 SER A C 1
ATOM 726 O O . SER A 1 84 ? 6.499 10.893 11.455 1.00 93.12 84 SER A O 1
ATOM 728 N N . PHE A 1 85 ? 7.311 11.005 9.355 1.00 94.31 85 PHE A N 1
ATOM 729 C CA . PHE A 1 85 ? 6.066 11.453 8.737 1.00 94.31 85 PHE A CA 1
ATOM 730 C C . PHE A 1 85 ? 4.915 10.451 8.909 1.00 94.31 85 PHE A C 1
ATOM 732 O O . PHE A 1 85 ? 3.802 10.859 9.247 1.00 94.31 85 PHE A O 1
ATOM 739 N N . ILE A 1 86 ? 5.162 9.152 8.690 1.00 92.81 86 ILE A N 1
ATOM 740 C CA . ILE A 1 86 ? 4.126 8.108 8.787 1.00 92.81 86 ILE A CA 1
ATOM 741 C C . ILE A 1 86 ? 3.663 7.915 10.236 1.00 92.81 86 ILE A C 1
ATOM 743 O O . ILE A 1 86 ? 2.473 7.722 10.481 1.00 92.81 86 ILE A O 1
ATOM 747 N N . LYS A 1 87 ? 4.587 7.972 11.202 1.00 89.62 87 LYS A N 1
ATOM 748 C CA . LYS A 1 87 ? 4.258 7.820 12.629 1.00 89.62 87 LYS A CA 1
ATOM 749 C C . LYS A 1 87 ? 3.536 9.026 13.224 1.00 89.62 87 LYS A C 1
ATOM 751 O O . LYS A 1 87 ? 2.885 8.881 14.251 1.00 89.62 87 LYS A O 1
ATOM 756 N N . GLY A 1 88 ? 3.618 10.183 12.570 1.00 86.00 88 GLY A N 1
ATOM 757 C CA . GLY A 1 88 ? 3.077 11.436 13.092 1.00 86.00 88 GLY A CA 1
ATOM 758 C C . GLY A 1 88 ? 4.012 12.145 14.075 1.00 86.00 88 GLY A C 1
ATOM 759 O O . GLY A 1 88 ? 3.610 13.143 14.662 1.00 86.00 88 GLY A O 1
ATOM 760 N N . ASP A 1 89 ? 5.257 11.677 14.210 1.00 83.88 89 ASP A N 1
ATOM 761 C CA . ASP A 1 89 ? 6.280 12.271 15.084 1.00 83.88 89 ASP A CA 1
ATOM 762 C C . ASP A 1 89 ? 6.873 13.565 14.495 1.00 83.88 89 ASP A C 1
ATOM 764 O O . ASP A 1 89 ? 7.616 14.286 15.157 1.00 83.88 89 ASP A O 1
ATOM 768 N N . GLY A 1 90 ? 6.588 13.850 13.224 1.00 85.19 90 GLY A N 1
ATOM 769 C CA . GLY A 1 90 ? 7.088 15.019 12.518 1.00 85.19 90 GLY A CA 1
ATOM 770 C C . GLY A 1 90 ? 6.442 15.197 11.148 1.00 85.19 90 GLY A C 1
ATOM 771 O O . GLY A 1 90 ? 5.598 14.413 10.708 1.00 85.19 90 GLY A O 1
ATOM 772 N N . ASP A 1 91 ? 6.852 16.256 10.460 1.00 87.62 91 ASP A N 1
ATOM 773 C CA . ASP A 1 91 ? 6.512 16.498 9.062 1.00 87.62 91 ASP A CA 1
ATOM 774 C C . ASP A 1 91 ? 7.781 16.442 8.208 1.00 87.62 91 ASP A C 1
ATOM 776 O O . ASP A 1 91 ? 8.882 16.685 8.701 1.00 87.62 91 ASP A O 1
ATOM 780 N N . THR A 1 92 ? 7.636 16.130 6.922 1.00 88.69 92 THR A N 1
ATOM 781 C CA . THR A 1 92 ? 8.765 16.103 5.990 1.00 88.69 92 THR A CA 1
ATOM 782 C C . THR A 1 92 ? 8.565 17.111 4.864 1.00 88.69 92 THR A C 1
ATOM 784 O O . THR A 1 92 ? 7.452 17.330 4.373 1.00 88.69 92 THR A O 1
ATOM 787 N N . ARG A 1 93 ? 9.671 17.751 4.475 1.00 89.19 93 ARG A N 1
ATOM 788 C CA . ARG A 1 93 ? 9.770 18.605 3.282 1.00 89.19 93 ARG A CA 1
ATOM 789 C C . ARG A 1 93 ? 10.279 17.836 2.064 1.00 89.19 93 ARG A C 1
ATOM 791 O O . ARG A 1 93 ? 10.302 18.394 0.976 1.00 89.19 93 ARG A O 1
ATOM 798 N N . ASP A 1 94 ? 10.699 16.592 2.266 1.00 89.88 94 ASP A N 1
ATOM 799 C CA . ASP A 1 94 ? 11.161 15.709 1.207 1.00 89.88 94 ASP A CA 1
ATOM 800 C C . ASP A 1 94 ? 9.959 15.253 0.373 1.00 89.88 94 ASP A C 1
ATOM 802 O O . ASP A 1 94 ? 9.140 14.439 0.811 1.00 89.88 94 ASP A O 1
ATOM 806 N N . GLU A 1 95 ? 9.815 15.845 -0.812 1.00 91.75 95 GLU A N 1
ATOM 807 C CA . GLU A 1 95 ? 8.721 15.526 -1.722 1.00 91.75 95 GLU A CA 1
ATOM 808 C C . GLU A 1 95 ? 8.818 14.101 -2.256 1.00 91.75 95 GLU A C 1
ATOM 810 O O . GLU A 1 95 ? 7.784 13.454 -2.425 1.00 91.75 95 GLU A O 1
ATOM 815 N N . ASP A 1 96 ? 10.026 13.587 -2.482 1.00 91.31 96 ASP A N 1
ATOM 816 C CA . ASP A 1 96 ? 10.217 12.250 -3.032 1.00 91.31 96 ASP A CA 1
ATOM 817 C C . ASP A 1 96 ? 9.909 11.182 -1.979 1.00 91.31 96 ASP A C 1
ATOM 819 O O . ASP A 1 96 ? 9.254 10.189 -2.295 1.00 91.31 96 ASP A O 1
ATOM 823 N N . ALA A 1 97 ? 10.214 11.436 -0.701 1.00 93.50 97 ALA A N 1
ATOM 824 C CA . ALA A 1 97 ? 9.731 10.607 0.405 1.00 93.50 97 ALA A CA 1
ATOM 825 C C . ALA A 1 97 ? 8.194 10.546 0.451 1.00 93.50 97 ALA A C 1
ATOM 827 O O . ALA A 1 97 ? 7.609 9.482 0.667 1.00 93.50 97 ALA A O 1
ATOM 828 N N . ILE A 1 98 ? 7.519 11.676 0.227 1.00 95.25 98 ILE A N 1
ATOM 829 C CA . ILE A 1 98 ? 6.052 11.742 0.187 1.00 95.25 98 ILE A CA 1
ATOM 830 C C . ILE A 1 98 ? 5.483 11.040 -1.055 1.00 95.25 98 ILE A C 1
ATOM 832 O O . ILE A 1 98 ? 4.459 10.356 -0.952 1.00 95.25 98 ILE A O 1
ATOM 836 N N . LYS A 1 99 ? 6.124 11.179 -2.222 1.00 94.00 99 LYS A N 1
ATOM 837 C CA . LYS A 1 99 ? 5.753 10.446 -3.445 1.00 94.00 99 LYS A CA 1
ATOM 838 C C .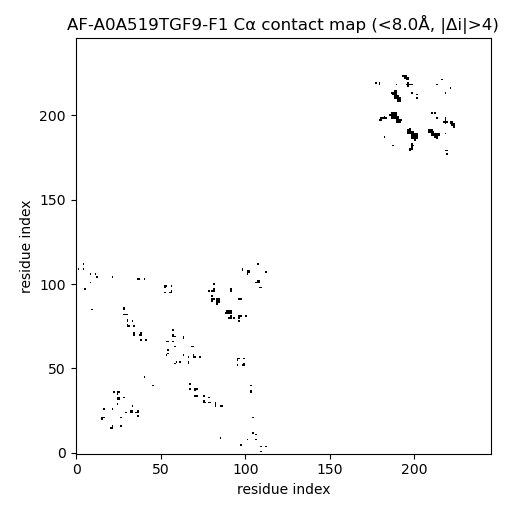 LYS A 1 99 ? 5.905 8.942 -3.240 1.00 94.00 99 LYS A C 1
ATOM 840 O O . LYS A 1 99 ? 4.971 8.201 -3.542 1.00 94.00 99 LYS A O 1
ATOM 845 N N . LEU A 1 100 ? 7.021 8.507 -2.654 1.00 95.25 100 LEU A N 1
ATOM 846 C CA . LEU A 1 100 ? 7.248 7.110 -2.306 1.00 95.25 100 LEU A CA 1
ATOM 847 C C . LEU A 1 100 ? 6.161 6.604 -1.355 1.00 95.25 100 LEU A C 1
ATOM 849 O O . LEU A 1 100 ? 5.625 5.519 -1.558 1.00 95.25 100 LEU A O 1
ATOM 853 N N . PHE A 1 101 ? 5.780 7.394 -0.347 1.00 95.56 101 PHE A N 1
ATOM 854 C CA . PHE A 1 101 ? 4.711 6.993 0.564 1.00 95.56 101 PHE A CA 1
ATOM 855 C C . PHE A 1 101 ? 3.382 6.767 -0.154 1.00 95.56 101 PHE A C 1
ATOM 857 O O . PHE A 1 101 ? 2.710 5.769 0.103 1.00 95.56 101 PHE A O 1
ATOM 864 N N . ALA A 1 102 ? 3.019 7.671 -1.067 1.00 94.88 102 ALA A N 1
ATOM 865 C CA . ALA A 1 102 ? 1.808 7.543 -1.865 1.00 94.88 102 ALA A CA 1
ATOM 866 C C . ALA A 1 102 ? 1.813 6.264 -2.702 1.00 94.88 102 ALA A C 1
ATOM 868 O O . ALA A 1 102 ? 0.828 5.527 -2.695 1.00 94.88 102 ALA A O 1
ATOM 869 N N . TRP A 1 103 ? 2.948 5.948 -3.323 1.00 93.94 103 TRP A N 1
ATOM 870 C CA . TRP A 1 103 ? 3.131 4.698 -4.050 1.00 93.94 103 TRP A CA 1
ATOM 871 C C . TRP A 1 103 ? 2.965 3.463 -3.149 1.00 93.94 103 TRP A C 1
ATOM 873 O O . TRP A 1 103 ? 2.199 2.560 -3.488 1.00 93.94 103 TRP A O 1
ATOM 883 N N . LEU A 1 104 ? 3.585 3.453 -1.960 1.00 93.81 104 LEU A N 1
ATOM 884 C CA . LEU A 1 104 ? 3.506 2.331 -1.010 1.00 93.81 104 LEU A CA 1
ATOM 885 C C . LEU A 1 104 ? 2.068 2.006 -0.577 1.00 93.81 104 LEU A C 1
ATOM 887 O O . LEU A 1 104 ? 1.736 0.835 -0.385 1.00 93.81 104 LEU A O 1
ATOM 891 N N . ILE A 1 105 ? 1.212 3.022 -0.436 1.00 93.06 105 ILE A N 1
ATOM 892 C CA . ILE A 1 105 ? -0.186 2.857 -0.003 1.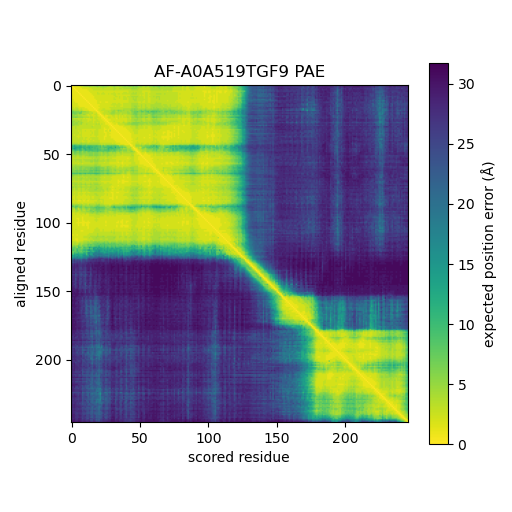00 93.06 105 ILE A CA 1
ATOM 893 C C . ILE A 1 105 ? -1.196 2.881 -1.162 1.00 93.06 105 ILE A C 1
ATOM 895 O O . ILE A 1 105 ? -2.397 2.896 -0.914 1.00 93.06 105 ILE A O 1
ATOM 899 N N . ASN A 1 106 ? -0.740 2.863 -2.422 1.00 91.19 106 ASN A N 1
ATOM 900 C CA . ASN A 1 106 ? -1.581 2.987 -3.624 1.00 91.19 106 ASN A CA 1
ATOM 901 C C . ASN A 1 106 ? -2.455 4.261 -3.670 1.00 91.19 106 ASN A C 1
ATOM 903 O O . ASN A 1 106 ? -3.574 4.235 -4.186 1.00 91.19 106 ASN A O 1
ATOM 907 N N . PHE A 1 107 ? -1.951 5.381 -3.157 1.00 90.69 107 PHE A N 1
ATOM 908 C CA . PHE A 1 107 ? -2.602 6.687 -3.254 1.00 90.69 107 PHE A CA 1
ATOM 909 C C . PHE A 1 107 ? -2.123 7.445 -4.507 1.00 90.69 107 PHE A C 1
ATOM 911 O O . PHE A 1 107 ? -0.944 7.347 -4.851 1.00 90.69 107 PHE A O 1
ATOM 918 N N . PRO A 1 108 ? -2.989 8.219 -5.194 1.00 89.94 108 PRO A N 1
ATOM 919 C CA . PRO A 1 108 ? -2.592 8.980 -6.380 1.00 89.94 108 PRO A CA 1
ATOM 920 C C . PRO A 1 108 ? -1.476 9.978 -6.072 1.00 89.94 108 PRO A C 1
ATOM 922 O O . PRO A 1 108 ? -1.515 10.660 -5.047 1.00 89.94 108 PRO A O 1
ATOM 925 N N . PHE A 1 109 ? -0.530 10.132 -6.999 1.00 92.00 109 PHE A N 1
ATOM 926 C CA . PHE A 1 109 ? 0.530 11.128 -6.867 1.00 92.00 109 PHE A CA 1
ATOM 927 C C . PHE A 1 109 ? -0.031 12.551 -6.803 1.00 92.00 109 PHE A C 1
ATOM 929 O O . PHE A 1 109 ? -1.112 12.845 -7.316 1.00 92.00 109 PHE A O 1
ATOM 936 N N . TYR A 1 110 ? 0.734 13.474 -6.212 1.00 90.88 110 TYR A N 1
ATOM 937 C CA . TYR A 1 110 ? 0.280 14.848 -5.981 1.00 90.88 110 TYR A CA 1
ATOM 938 C C . TYR A 1 110 ? -0.253 15.538 -7.245 1.00 90.88 110 TYR A C 1
ATOM 940 O O . TYR A 1 110 ? -1.291 16.198 -7.186 1.00 90.88 110 TYR A O 1
ATOM 948 N N . ARG A 1 111 ? 0.412 15.356 -8.395 1.00 89.25 111 ARG A N 1
ATOM 949 C CA . ARG A 1 111 ? -0.023 15.933 -9.678 1.00 89.25 111 ARG A CA 1
ATOM 950 C C . ARG A 1 111 ? -1.403 15.418 -10.091 1.00 89.25 111 ARG A C 1
ATOM 952 O O . ARG A 1 111 ? -2.272 16.214 -10.437 1.00 89.25 111 ARG A O 1
ATOM 959 N N . GLU A 1 112 ? -1.622 14.111 -10.006 1.00 89.25 112 GLU A N 1
ATOM 960 C CA . GLU A 1 112 ? -2.902 13.480 -10.342 1.00 89.25 112 GLU A CA 1
ATOM 961 C C . GLU A 1 112 ? -4.005 13.886 -9.366 1.00 89.25 112 GLU A C 1
ATOM 963 O O . GLU A 1 112 ? -5.105 14.257 -9.778 1.00 89.25 112 GLU A O 1
ATOM 968 N N . TRP A 1 113 ? -3.698 13.865 -8.069 1.00 91.19 113 TRP A N 1
ATOM 969 C CA . TRP A 1 113 ? -4.617 14.281 -7.016 1.00 91.19 113 TRP A CA 1
ATOM 970 C C . TRP A 1 113 ? -5.055 15.740 -7.198 1.00 91.19 113 TRP A C 1
ATOM 972 O O . TRP A 1 113 ? -6.247 16.046 -7.121 1.00 91.19 113 TRP A O 1
ATOM 982 N N . LYS A 1 114 ? -4.106 16.634 -7.506 1.00 90.62 114 LYS A N 1
ATOM 983 C CA . LYS A 1 114 ? -4.370 18.053 -7.771 1.00 90.62 114 LYS A CA 1
ATOM 984 C C . LYS A 1 114 ? -5.252 18.236 -9.008 1.00 90.62 114 LYS A C 1
ATOM 986 O O . LYS A 1 114 ? -6.216 18.991 -8.950 1.00 90.62 114 LYS A O 1
ATOM 991 N N . ASN A 1 115 ? -4.967 17.524 -10.099 1.00 87.62 115 ASN A N 1
ATOM 992 C CA . ASN A 1 115 ? -5.748 17.625 -11.335 1.00 87.62 115 ASN A CA 1
ATOM 993 C C . ASN A 1 115 ? -7.195 17.148 -11.147 1.00 87.62 115 ASN A C 1
ATOM 995 O O . ASN A 1 115 ? -8.124 17.830 -11.582 1.00 87.62 115 ASN A O 1
ATOM 999 N N . LYS A 1 116 ? -7.401 16.020 -10.452 1.00 83.62 116 LYS A N 1
ATOM 1000 C CA . LYS A 1 116 ? -8.747 15.521 -10.123 1.00 83.62 116 LYS A CA 1
ATOM 1001 C C . LYS A 1 116 ? -9.531 16.538 -9.300 1.00 83.62 116 LYS A C 1
ATOM 1003 O O . LYS A 1 116 ? -10.685 16.811 -9.608 1.00 83.62 116 LYS A O 1
ATOM 1008 N N . ARG A 1 117 ? -8.888 17.148 -8.300 1.00 83.81 117 ARG A N 1
ATOM 1009 C CA . ARG A 1 117 ? -9.511 18.181 -7.469 1.00 83.81 117 ARG A CA 1
ATOM 1010 C C . ARG A 1 117 ? -9.921 19.409 -8.283 1.00 83.81 117 ARG A C 1
ATOM 1012 O O . ARG A 1 117 ? -11.067 19.824 -8.195 1.00 83.81 117 ARG A O 1
ATOM 1019 N N . ASN A 1 118 ? -9.018 19.929 -9.111 1.00 76.62 118 ASN A N 1
ATOM 1020 C CA . ASN A 1 118 ? -9.301 21.082 -9.966 1.00 76.62 118 ASN A CA 1
ATOM 1021 C C . ASN A 1 118 ? -10.423 20.787 -10.975 1.00 76.62 118 ASN A C 1
ATOM 1023 O O . ASN A 1 118 ? -11.183 21.682 -11.320 1.00 76.62 118 ASN A O 1
ATOM 1027 N N . THR A 1 119 ? -10.539 19.538 -11.439 1.00 71.44 119 THR A N 1
ATOM 1028 C CA . THR A 1 119 ? -11.626 19.112 -12.336 1.00 71.44 119 THR A CA 1
ATOM 1029 C C . THR A 1 119 ? -12.974 19.133 -11.615 1.00 71.44 119 THR A C 1
ATOM 1031 O O . THR A 1 119 ? -13.939 19.652 -12.160 1.00 71.44 119 THR A O 1
ATOM 1034 N N . ILE A 1 120 ? -13.028 18.631 -10.376 1.00 69.88 120 ILE A N 1
ATOM 1035 C CA . ILE A 1 120 ? -14.236 18.658 -9.534 1.00 69.88 120 ILE A CA 1
ATOM 1036 C C . ILE A 1 120 ? -14.626 20.103 -9.195 1.00 69.88 120 ILE A C 1
ATOM 1038 O O . ILE A 1 120 ? -15.791 20.466 -9.297 1.00 69.88 120 ILE A O 1
ATOM 1042 N N . GLU A 1 121 ? -13.654 20.944 -8.838 1.00 71.50 121 GLU A N 1
ATOM 1043 C CA . GLU A 1 121 ? -13.891 22.364 -8.553 1.00 71.50 121 GLU A CA 1
ATOM 1044 C C . GLU A 1 121 ? -14.375 23.113 -9.804 1.00 71.50 121 GLU A C 1
ATOM 1046 O O . GLU A 1 121 ? -15.300 23.907 -9.704 1.00 71.50 121 GLU A O 1
ATOM 1051 N N . LYS A 1 122 ? -13.842 22.804 -10.993 1.00 64.69 122 LYS A N 1
ATOM 1052 C CA . LYS A 1 122 ? -14.311 23.387 -12.258 1.00 64.69 122 LYS A CA 1
ATOM 1053 C C . LYS A 1 122 ? -15.739 22.948 -12.608 1.00 64.69 122 LYS A C 1
ATOM 1055 O O . LYS A 1 122 ? -16.542 23.776 -13.013 1.00 64.69 122 LYS A O 1
ATOM 1060 N N . TYR A 1 123 ? -16.068 21.673 -12.402 1.00 55.72 123 TYR A N 1
ATOM 1061 C CA . TYR A 1 123 ? -17.405 21.138 -12.680 1.00 55.72 123 TYR A CA 1
ATOM 1062 C C . TYR A 1 123 ? -18.473 21.700 -11.724 1.00 55.72 123 TYR A C 1
ATOM 1064 O O . TYR A 1 123 ? -19.601 21.952 -12.131 1.00 55.72 123 TYR A O 1
ATOM 1072 N N . ASN A 1 124 ? -18.099 21.968 -10.470 1.00 57.72 124 ASN A N 1
ATOM 1073 C CA . ASN A 1 124 ? -18.990 22.577 -9.479 1.00 57.72 124 ASN A CA 1
ATOM 1074 C C . ASN A 1 124 ? -19.196 24.090 -9.685 1.00 57.72 124 ASN A C 1
ATOM 1076 O O . ASN A 1 124 ? -20.118 24.647 -9.101 1.00 57.72 124 ASN A O 1
ATOM 1080 N N . VAL A 1 125 ? -18.350 24.750 -10.484 1.00 57.75 125 VAL A N 1
ATOM 1081 C CA . VAL A 1 125 ? -18.470 26.182 -10.815 1.00 57.75 125 VAL A CA 1
ATOM 1082 C C . VAL A 1 125 ? -19.318 26.405 -12.077 1.00 57.75 125 VAL A C 1
ATOM 1084 O O . VAL A 1 125 ? -19.982 27.430 -12.176 1.00 57.75 125 VAL A O 1
ATOM 1087 N N . ASP A 1 126 ? -19.371 25.435 -12.997 1.00 48.06 126 ASP A N 1
ATOM 1088 C CA . ASP A 1 126 ? -20.166 25.526 -14.237 1.00 48.06 126 ASP A CA 1
ATOM 1089 C C . ASP A 1 126 ? -21.636 25.070 -14.077 1.00 48.06 126 ASP A C 1
ATOM 1091 O O . ASP A 1 126 ? -22.428 25.230 -15.002 1.00 48.06 126 ASP A O 1
ATOM 1095 N N . SER A 1 127 ? -22.029 24.518 -12.919 1.00 46.91 127 SER A N 1
ATOM 1096 C CA . SER A 1 127 ? -23.377 23.960 -12.690 1.00 46.91 127 SER A CA 1
ATOM 1097 C C . SER A 1 127 ? -24.293 24.832 -11.815 1.00 46.91 127 SER A C 1
ATOM 1099 O O . SER A 1 127 ? -25.322 24.350 -11.341 1.00 46.91 127 SER A O 1
ATOM 1101 N N . SER A 1 128 ? -23.950 26.103 -11.595 1.00 47.47 128 SER A N 1
ATOM 1102 C CA . SER A 1 128 ? -24.783 27.055 -10.848 1.00 47.47 128 SER A CA 1
ATOM 1103 C C . SER A 1 128 ? -25.078 28.312 -11.671 1.00 47.47 128 SER A C 1
ATOM 1105 O O . SER A 1 128 ? -24.483 29.360 -11.445 1.00 47.47 128 SER A O 1
ATOM 1107 N N . ASN A 1 129 ? -26.007 28.175 -12.615 1.00 44.53 129 ASN A N 1
ATOM 1108 C CA . ASN A 1 129 ? -26.893 29.233 -13.103 1.00 44.53 129 ASN A CA 1
ATOM 1109 C C . ASN A 1 129 ? -28.268 28.587 -13.318 1.00 44.53 129 ASN A C 1
ATOM 1111 O O . ASN A 1 129 ? -28.517 28.023 -14.377 1.00 44.53 129 ASN A O 1
ATOM 1115 N N . ASP A 1 130 ? -29.069 28.536 -12.255 1.00 36.97 130 ASP A N 1
ATOM 1116 C CA . ASP A 1 130 ? -30.479 28.943 -12.246 1.00 36.97 130 ASP A CA 1
ATOM 1117 C C . ASP A 1 130 ? -31.063 28.746 -10.832 1.00 36.97 130 ASP A C 1
ATOM 1119 O O . ASP A 1 130 ? -30.895 27.712 -10.189 1.00 36.97 130 ASP A O 1
ATOM 1123 N N . ASP A 1 131 ? -31.707 29.821 -10.387 1.00 36.06 131 ASP A N 1
ATOM 1124 C CA . ASP A 1 131 ? -32.687 30.003 -9.318 1.00 36.06 131 ASP A CA 1
ATOM 1125 C C . ASP A 1 131 ? -32.362 29.772 -7.823 1.00 36.06 131 ASP A C 1
ATOM 1127 O O . ASP A 1 131 ? -32.130 28.688 -7.291 1.00 36.06 131 ASP A O 1
ATOM 1131 N N . VAL A 1 132 ? -32.474 30.914 -7.137 1.00 41.44 132 VAL A N 1
ATOM 1132 C CA . VAL A 1 132 ? -32.549 31.211 -5.705 1.00 41.44 132 VAL A CA 1
ATOM 1133 C C . VAL A 1 132 ? -33.629 30.398 -4.981 1.00 41.44 132 VAL A C 1
ATOM 1135 O O . VAL A 1 132 ? -34.797 30.561 -5.309 1.00 41.44 132 VAL A O 1
ATOM 1138 N N . VAL A 1 133 ? -33.267 29.701 -3.891 1.00 33.47 133 VAL A N 1
ATOM 1139 C CA . VAL A 1 133 ? -34.016 29.663 -2.610 1.00 33.47 133 VAL A CA 1
ATOM 1140 C C . VAL A 1 133 ? -33.035 29.414 -1.448 1.00 33.47 133 VAL A C 1
ATOM 1142 O O . VAL A 1 133 ? -32.155 28.561 -1.514 1.00 33.47 133 VAL A O 1
ATOM 1145 N N . THR A 1 134 ? -33.198 30.212 -0.394 1.00 35.84 134 THR A N 1
ATOM 1146 C CA . THR A 1 134 ? -32.356 30.363 0.804 1.00 35.84 134 THR A CA 1
ATOM 1147 C C . THR A 1 134 ? -32.606 29.308 1.896 1.00 35.84 134 THR A C 1
ATOM 1149 O O . THR A 1 134 ? -33.688 28.729 1.980 1.00 35.84 134 THR A O 1
ATOM 1152 N N . THR A 1 135 ? -31.645 29.264 2.837 1.00 28.77 135 THR A N 1
ATOM 1153 C CA . THR A 1 135 ? -31.645 28.716 4.222 1.00 28.77 135 THR A CA 1
ATOM 1154 C C . THR A 1 135 ? -31.388 27.201 4.297 1.00 28.77 135 THR A C 1
ATOM 1156 O O . THR A 1 135 ? -31.978 26.431 3.561 1.00 28.77 135 THR A O 1
ATOM 1159 N N . ASP A 1 136 ? -30.457 26.679 5.097 1.00 32.19 136 ASP A N 1
ATOM 1160 C CA . ASP A 1 136 ? -30.193 27.023 6.494 1.00 32.19 136 ASP A CA 1
ATOM 1161 C C . ASP A 1 136 ? -28.755 26.723 6.952 1.00 32.19 136 ASP A C 1
ATOM 1163 O O . ASP A 1 136 ? -28.008 25.955 6.345 1.00 32.19 136 ASP A O 1
ATOM 1167 N N . GLN A 1 137 ? -28.377 27.379 8.047 1.00 35.41 137 GLN A N 1
ATOM 1168 C CA . GLN A 1 137 ? -27.026 27.459 8.592 1.00 35.41 137 GLN A CA 1
ATOM 1169 C C . GLN A 1 137 ? -26.559 26.160 9.266 1.00 35.41 137 GLN A C 1
ATOM 1171 O O . GLN A 1 137 ? -27.272 25.602 10.099 1.00 35.41 137 GLN A O 1
ATOM 1176 N N . LEU A 1 138 ? -25.303 25.757 9.028 1.00 25.59 138 LEU A N 1
ATOM 1177 C CA . LEU A 1 138 ? -24.586 24.870 9.946 1.00 25.59 138 LEU A CA 1
ATOM 1178 C C . LEU A 1 138 ? -23.581 25.678 10.768 1.00 25.59 138 LEU A C 1
ATOM 1180 O O . LEU A 1 138 ? -22.664 26.310 10.246 1.00 25.59 138 LEU A O 1
ATOM 1184 N N . HIS A 1 139 ? -23.837 25.636 12.068 1.00 27.47 139 HIS A N 1
ATOM 1185 C CA . HIS A 1 139 ? -23.156 26.305 13.156 1.00 27.47 139 HIS A CA 1
ATOM 1186 C C . HIS A 1 139 ? -21.627 26.190 13.107 1.00 27.47 139 HIS A C 1
ATOM 1188 O O . HIS A 1 139 ? -21.048 25.110 13.005 1.00 27.47 139 HIS A O 1
ATOM 1194 N N . GLN A 1 140 ? -20.997 27.348 13.289 1.00 32.22 140 GLN A N 1
ATOM 1195 C CA . GLN A 1 140 ? -19.680 27.503 13.887 1.00 32.22 140 GLN A CA 1
ATOM 1196 C C . GLN A 1 140 ? -19.759 27.000 15.335 1.00 32.22 140 GLN A C 1
ATOM 1198 O O . GLN A 1 140 ? -20.492 27.578 16.136 1.00 32.22 140 GLN A O 1
ATOM 1203 N N . GLU A 1 141 ? -18.995 25.968 15.688 1.00 31.23 141 GLU A N 1
ATOM 1204 C CA . GLU A 1 141 ? -18.685 25.700 17.090 1.00 31.23 141 GLU A CA 1
ATOM 1205 C C . GLU A 1 141 ? -17.175 25.795 17.297 1.00 31.23 141 GLU A C 1
ATOM 1207 O O . GLU A 1 141 ? -16.363 25.070 16.723 1.00 31.23 141 GLU A O 1
ATOM 1212 N N . THR A 1 142 ? -16.833 26.814 18.071 1.00 27.09 142 THR A N 1
ATOM 1213 C CA . THR A 1 142 ? -15.512 27.217 18.518 1.00 27.09 142 THR A CA 1
ATOM 1214 C C . THR A 1 142 ? -14.907 26.119 19.390 1.00 27.09 142 THR A C 1
ATOM 1216 O O . THR A 1 142 ? -15.413 25.843 20.477 1.00 27.09 142 THR A O 1
ATOM 1219 N N . GLU A 1 143 ? -13.799 25.516 18.958 1.00 35.25 143 GLU A N 1
ATOM 1220 C CA . GLU A 1 143 ? -13.010 24.626 19.814 1.00 35.25 143 GLU A CA 1
ATOM 1221 C C . GLU A 1 143 ? -12.410 25.423 20.984 1.00 35.25 143 GLU A C 1
ATOM 1223 O O . GLU A 1 143 ? -11.405 26.122 20.851 1.00 35.25 143 GLU A O 1
ATOM 1228 N N . ASN A 1 144 ? -13.028 25.303 22.159 1.00 29.91 144 ASN A N 1
ATOM 1229 C CA . ASN A 1 144 ? -12.380 25.560 23.441 1.00 29.91 144 ASN A CA 1
ATOM 1230 C C . ASN A 1 144 ? -11.709 24.254 23.909 1.00 29.91 144 ASN A C 1
ATOM 1232 O O . ASN A 1 144 ? -12.376 23.217 23.953 1.00 29.91 144 ASN A O 1
ATOM 1236 N N . PRO A 1 145 ? -10.420 24.255 24.295 1.00 34.94 145 PRO A N 1
ATOM 1237 C CA . PRO A 1 145 ? -9.740 23.034 24.708 1.00 34.94 145 PRO A CA 1
ATOM 1238 C C . PRO A 1 145 ? -10.283 22.535 26.055 1.00 34.94 145 PRO A C 1
ATOM 1240 O O . PRO A 1 145 ? -10.125 23.176 27.099 1.00 34.94 145 PRO A O 1
ATOM 1243 N N . LEU A 1 146 ? -10.894 21.348 26.027 1.00 33.75 146 LEU A N 1
ATOM 1244 C CA . LEU A 1 146 ? -11.286 20.578 27.205 1.00 33.75 146 LEU A CA 1
ATOM 1245 C C . LEU A 1 146 ? -10.053 20.280 28.071 1.00 33.75 146 LEU A C 1
ATOM 1247 O O . LEU A 1 146 ? -9.246 19.396 27.782 1.00 33.75 146 LEU A O 1
ATOM 1251 N N . LYS A 1 147 ? -9.927 21.015 29.179 1.00 37.34 147 LYS A N 1
ATOM 1252 C CA . LYS A 1 147 ? -9.025 20.678 30.283 1.00 37.34 147 LYS A CA 1
ATOM 1253 C C . LYS A 1 147 ? -9.512 19.382 30.928 1.00 37.34 147 LYS A C 1
ATOM 1255 O O . LYS A 1 147 ? -10.559 19.358 31.574 1.00 37.34 147 LYS A O 1
ATOM 1260 N N . PHE A 1 148 ? -8.740 18.310 30.780 1.00 35.56 148 PHE A N 1
ATOM 1261 C CA . PHE A 1 148 ? -9.024 17.038 31.435 1.00 35.56 148 PHE A CA 1
ATOM 1262 C C . PHE A 1 148 ? -8.777 17.165 32.947 1.00 35.56 148 PHE A C 1
ATOM 1264 O O . PHE A 1 148 ? -7.640 17.168 33.421 1.00 35.56 148 PHE A O 1
ATOM 1271 N N . LYS A 1 149 ? -9.860 17.321 33.715 1.00 43.59 149 LYS A N 1
ATOM 1272 C CA . LYS A 1 149 ? -9.849 17.293 35.180 1.00 43.59 149 LYS A CA 1
ATOM 1273 C C . LYS A 1 149 ? -9.890 15.835 35.633 1.00 43.59 149 LYS A C 1
ATOM 1275 O O . LYS A 1 149 ? -10.862 15.129 35.380 1.00 43.59 149 LYS A O 1
ATOM 1280 N N . ASN A 1 150 ? -8.835 15.400 36.314 1.00 40.69 150 ASN A N 1
ATOM 1281 C CA . ASN A 1 150 ? -8.716 14.055 36.864 1.00 40.69 150 ASN A CA 1
ATOM 1282 C C . ASN A 1 150 ? -9.799 13.840 37.940 1.00 40.69 150 ASN A C 1
ATOM 1284 O O . ASN A 1 150 ? -9.715 14.396 39.035 1.00 40.69 150 ASN A O 1
ATOM 1288 N N . SER A 1 151 ? -10.836 13.067 37.615 1.00 44.81 151 SER A N 1
ATOM 1289 C CA . SER A 1 151 ? -11.899 12.667 38.538 1.00 44.81 151 SER A CA 1
ATOM 1290 C C . SER A 1 151 ? -11.955 11.147 38.567 1.00 44.81 151 SER A C 1
ATOM 1292 O O . SER A 1 151 ? -12.090 10.512 37.519 1.00 44.81 151 SER A O 1
ATOM 1294 N N . ARG A 1 152 ? -11.825 10.560 39.762 1.00 62.72 152 ARG A N 1
ATOM 1295 C CA . ARG A 1 152 ? -12.022 9.125 39.998 1.00 62.72 152 ARG A CA 1
ATOM 1296 C C . ARG A 1 152 ? -13.487 8.792 39.707 1.00 62.72 152 ARG A C 1
ATOM 1298 O O . ARG A 1 152 ? -14.334 8.864 40.588 1.00 62.72 152 ARG A O 1
ATOM 1305 N N . THR A 1 153 ? -13.785 8.493 38.451 1.00 65.44 153 THR A N 1
ATOM 1306 C CA . THR A 1 153 ? -15.106 8.062 37.996 1.00 65.44 153 THR A CA 1
ATOM 1307 C C . THR A 1 153 ? -15.203 6.542 38.071 1.00 65.44 153 THR A C 1
ATOM 1309 O O . THR A 1 153 ? -14.207 5.830 37.944 1.00 65.44 153 THR A O 1
ATOM 1312 N N . ASN A 1 154 ? -16.412 6.045 38.337 1.00 66.38 154 ASN A N 1
ATOM 1313 C CA . ASN A 1 154 ? -16.703 4.628 38.538 1.00 66.38 154 ASN A CA 1
ATOM 1314 C C . ASN A 1 154 ? -16.369 3.821 37.274 1.00 66.38 154 ASN A C 1
ATOM 1316 O O . ASN A 1 154 ? -17.168 3.739 36.342 1.00 66.38 154 ASN A O 1
ATOM 1320 N N . ILE A 1 155 ? -15.187 3.205 37.276 1.00 73.00 155 ILE A N 1
ATOM 1321 C CA . ILE A 1 155 ? -14.598 2.415 36.186 1.00 73.00 155 ILE A CA 1
ATOM 1322 C C . ILE A 1 155 ? -15.591 1.383 35.612 1.00 73.00 155 ILE A C 1
ATOM 1324 O O . ILE A 1 155 ? -15.633 1.162 34.403 1.00 73.00 155 ILE A O 1
ATOM 1328 N N . ALA A 1 156 ? -16.458 0.814 36.455 1.00 75.56 156 ALA A N 1
ATOM 1329 C CA . ALA A 1 156 ? -17.488 -0.142 36.051 1.00 75.56 156 ALA A CA 1
ATOM 1330 C C . ALA A 1 156 ? -18.493 0.414 35.021 1.00 75.56 156 ALA A C 1
ATOM 1332 O O . ALA A 1 156 ? -18.876 -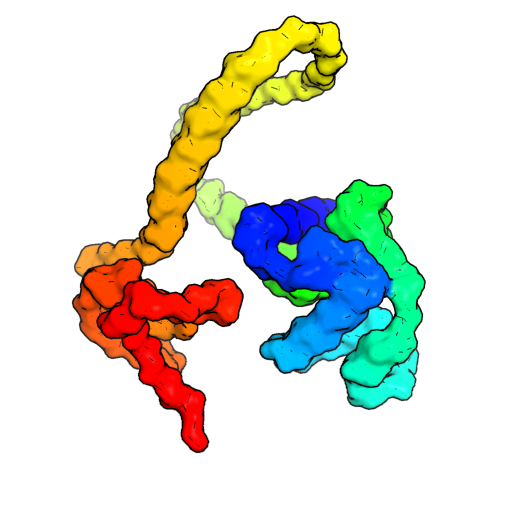0.302 34.099 1.00 75.56 156 ALA A O 1
ATOM 1333 N N . LEU A 1 157 ? -18.891 1.688 35.128 1.00 79.69 157 LEU A N 1
ATOM 1334 C CA . LEU A 1 157 ? -19.844 2.302 34.194 1.00 79.69 157 LEU A CA 1
ATOM 1335 C C . LEU A 1 157 ? -19.210 2.561 32.822 1.00 79.69 157 LEU A C 1
ATOM 1337 O O . LEU A 1 157 ? -19.872 2.398 31.799 1.00 79.69 157 LEU A O 1
ATOM 1341 N N . ILE A 1 158 ? -17.914 2.887 32.793 1.00 81.44 158 ILE A N 1
ATOM 1342 C CA . ILE A 1 158 ? -17.152 3.058 31.549 1.00 81.44 158 ILE A CA 1
ATOM 1343 C C . ILE A 1 158 ? -17.020 1.714 30.829 1.00 81.44 158 ILE A C 1
ATOM 1345 O O . ILE A 1 158 ? -17.295 1.637 29.635 1.00 81.44 158 ILE A O 1
ATOM 1349 N N . PHE A 1 159 ? -16.679 0.637 31.545 1.00 83.12 159 PHE A N 1
ATOM 1350 C CA . PHE A 1 159 ? -16.605 -0.699 30.944 1.00 83.12 159 PHE A CA 1
ATOM 1351 C C . PHE A 1 159 ? -17.947 -1.154 30.361 1.00 83.12 159 PHE A C 1
ATOM 1353 O O . PHE A 1 159 ? -17.984 -1.692 29.255 1.00 83.12 159 PHE A O 1
ATOM 1360 N N . LEU A 1 160 ? -19.054 -0.901 31.062 1.00 85.50 160 LEU A N 1
ATOM 1361 C CA . LEU A 1 160 ? -20.389 -1.280 30.598 1.00 85.50 160 LEU A CA 1
ATOM 1362 C C . LEU A 1 160 ? -20.800 -0.481 29.348 1.00 85.50 160 LEU A C 1
ATOM 1364 O O . LEU A 1 160 ? -21.313 -1.060 28.390 1.00 85.50 160 LEU A O 1
ATOM 1368 N N . ALA A 1 161 ? -20.479 0.816 29.303 1.00 86.81 161 ALA A N 1
ATOM 1369 C CA . ALA A 1 161 ? -20.675 1.648 28.118 1.00 86.81 161 ALA A CA 1
ATOM 1370 C C . ALA A 1 161 ? -19.812 1.185 26.929 1.00 86.81 161 ALA A C 1
ATOM 1372 O O . ALA A 1 161 ? -20.326 1.054 25.820 1.00 86.81 161 ALA A O 1
ATOM 1373 N N . VAL A 1 162 ? -18.534 0.854 27.150 1.00 89.81 162 VAL A N 1
ATOM 1374 C CA . VAL A 1 162 ? -17.627 0.344 26.104 1.00 89.81 162 VAL A CA 1
ATOM 1375 C C . VAL A 1 162 ? -18.127 -0.982 25.523 1.00 89.81 162 VAL A C 1
ATOM 1377 O O . VAL A 1 162 ? -18.079 -1.169 24.309 1.00 89.81 162 VAL A O 1
ATOM 1380 N N . LEU A 1 163 ? -18.666 -1.884 26.350 1.00 89.38 163 LEU A N 1
ATOM 1381 C CA . LEU A 1 163 ? -19.241 -3.148 25.875 1.00 89.38 163 LEU A CA 1
ATOM 1382 C C . LEU A 1 163 ? -20.504 -2.939 25.026 1.00 89.38 163 LEU A C 1
ATOM 1384 O O . LEU A 1 163 ? -20.687 -3.635 24.026 1.00 89.38 163 LEU A O 1
ATOM 1388 N N . LEU A 1 164 ? -21.364 -1.984 25.393 1.00 89.81 164 LEU A N 1
ATOM 1389 C CA . LEU A 1 164 ? -22.562 -1.648 24.615 1.00 89.81 164 LEU A CA 1
ATOM 1390 C C . LEU A 1 164 ? -22.205 -0.967 23.286 1.00 89.81 164 LEU A C 1
ATOM 1392 O O . LEU A 1 164 ? -22.724 -1.361 22.242 1.00 89.81 164 LEU A O 1
ATOM 1396 N N . ILE A 1 165 ? -21.267 -0.015 23.308 1.00 88.69 165 ILE A N 1
ATOM 1397 C CA . ILE A 1 165 ? -20.768 0.668 22.105 1.00 88.69 165 ILE A CA 1
ATOM 1398 C C . ILE A 1 165 ? -20.056 -0.326 21.183 1.00 88.69 165 ILE A C 1
ATOM 1400 O O . ILE A 1 165 ? -20.298 -0.317 19.981 1.00 88.69 165 ILE A O 1
ATOM 1404 N N . GLY A 1 166 ? -19.244 -1.235 21.729 1.00 89.81 166 GLY A N 1
ATOM 1405 C CA . GLY A 1 166 ? -18.569 -2.280 20.959 1.00 89.81 166 GLY A CA 1
ATOM 1406 C C . GLY A 1 166 ? -19.544 -3.242 20.277 1.00 89.81 166 GLY A C 1
ATOM 1407 O O . GLY A 1 166 ? -19.358 -3.579 19.110 1.00 89.81 166 GLY A O 1
ATOM 1408 N N . LYS A 1 167 ? -20.629 -3.639 20.960 1.00 86.81 167 LYS A N 1
ATOM 1409 C CA . LYS A 1 167 ? -21.693 -4.462 20.357 1.00 86.81 167 LYS A CA 1
ATOM 1410 C C . LYS A 1 167 ? -22.447 -3.723 19.256 1.00 86.81 167 LYS A C 1
ATOM 1412 O O . LYS A 1 167 ? -22.721 -4.319 18.218 1.00 86.81 167 LYS A O 1
ATOM 1417 N N . LEU A 1 168 ? -22.759 -2.444 19.461 1.00 88.38 168 LEU A N 1
ATOM 1418 C CA . LEU A 1 168 ? -23.424 -1.629 18.448 1.00 88.38 168 LEU A CA 1
ATOM 1419 C C . LEU A 1 168 ? -22.515 -1.412 17.231 1.00 88.38 168 LEU A C 1
ATOM 1421 O O . LEU A 1 168 ? -22.959 -1.594 16.103 1.00 88.38 168 LEU A O 1
ATOM 1425 N N . ALA A 1 169 ? -21.232 -1.123 17.450 1.00 83.12 169 ALA A N 1
ATOM 1426 C CA . ALA A 1 169 ? -20.232 -1.010 16.394 1.00 83.12 169 ALA A CA 1
ATOM 1427 C C . ALA A 1 169 ? -20.065 -2.327 15.620 1.00 83.12 169 ALA A C 1
ATOM 1429 O O . ALA A 1 169 ? -20.000 -2.305 14.397 1.00 83.12 169 ALA A O 1
ATOM 1430 N N . PHE A 1 170 ? -20.072 -3.477 16.302 1.00 79.69 170 PHE A N 1
ATOM 1431 C CA . PHE A 1 170 ? -20.042 -4.793 15.659 1.00 79.69 170 PHE A CA 1
ATOM 1432 C C . PHE A 1 170 ? -21.306 -5.059 14.828 1.00 79.69 170 PHE A C 1
ATOM 1434 O O . PHE A 1 170 ? -21.205 -5.523 13.695 1.00 79.69 170 PHE A O 1
ATOM 1441 N N . TYR A 1 171 ? -22.489 -4.712 15.346 1.00 81.00 171 TYR A N 1
ATOM 1442 C CA . TYR A 1 171 ? -23.749 -4.835 14.610 1.00 81.00 171 TYR A CA 1
ATOM 1443 C C . TYR A 1 171 ? -23.755 -3.943 13.359 1.00 81.00 171 TYR A C 1
ATOM 1445 O O . TYR A 1 171 ? -24.031 -4.423 12.262 1.00 81.00 171 TYR A O 1
ATOM 1453 N N . LEU A 1 172 ? -23.336 -2.680 13.481 1.00 72.00 172 LEU A N 1
ATOM 1454 C CA . LEU A 1 172 ? -23.194 -1.762 12.346 1.00 72.00 172 LEU A CA 1
ATOM 1455 C C . LEU A 1 172 ? -22.115 -2.225 11.350 1.00 72.00 172 LEU A C 1
ATOM 1457 O O . LEU A 1 172 ? -22.305 -2.129 10.141 1.00 72.00 172 LEU A O 1
ATOM 1461 N N . TRP A 1 173 ? -21.013 -2.805 11.825 1.00 61.16 173 TRP A N 1
ATOM 1462 C CA . TRP A 1 173 ? -19.964 -3.354 10.965 1.00 61.16 173 TRP A CA 1
ATOM 1463 C C . TRP A 1 173 ? -20.437 -4.574 10.165 1.00 61.16 173 TRP A C 1
ATOM 1465 O O . TRP A 1 173 ? -20.116 -4.689 8.981 1.00 61.16 173 TRP A O 1
ATOM 1475 N N . THR A 1 174 ? -21.262 -5.445 10.761 1.00 60.72 174 THR A N 1
ATOM 1476 C CA . THR A 1 174 ? -21.847 -6.592 10.041 1.00 60.72 174 THR A CA 1
ATOM 1477 C C . THR A 1 174 ? -22.752 -6.157 8.885 1.00 60.72 174 THR A C 1
ATOM 1479 O O . THR A 1 174 ? -22.840 -6.865 7.884 1.00 60.72 174 THR A O 1
ATOM 1482 N N . ILE A 1 175 ? -23.346 -4.963 8.970 1.00 59.16 175 ILE A N 1
ATOM 1483 C CA . ILE A 1 175 ? -24.134 -4.363 7.888 1.00 59.16 175 ILE A CA 1
ATOM 1484 C C . ILE A 1 175 ? -23.208 -3.878 6.749 1.00 59.16 175 ILE A C 1
ATOM 1486 O O . ILE A 1 175 ? -23.525 -4.063 5.576 1.00 59.16 175 ILE A O 1
ATOM 1490 N N . GLN A 1 176 ? -22.013 -3.358 7.056 1.00 45.31 176 GLN A N 1
ATOM 1491 C CA . GLN A 1 176 ? -21.103 -2.742 6.073 1.00 45.31 176 GLN A CA 1
ATOM 1492 C C . GLN A 1 176 ? -20.269 -3.731 5.229 1.00 45.31 176 GLN A C 1
ATOM 1494 O O . GLN A 1 176 ? -19.823 -3.382 4.136 1.00 45.31 176 GLN A O 1
ATOM 1499 N N . ILE A 1 177 ? -20.100 -4.985 5.669 1.00 52.53 177 ILE A N 1
ATOM 1500 C CA . ILE A 1 177 ? -19.466 -6.061 4.866 1.00 52.53 177 ILE A CA 1
ATOM 1501 C C . ILE A 1 177 ? -20.351 -6.462 3.660 1.00 52.53 177 ILE A C 1
ATOM 1503 O O . ILE A 1 177 ? -19.897 -7.152 2.748 1.00 52.53 177 ILE A O 1
ATOM 1507 N N . SER A 1 178 ? -21.595 -5.973 3.604 1.00 51.06 178 SER A N 1
ATOM 1508 C CA . SER A 1 178 ? -22.578 -6.272 2.559 1.00 51.06 178 SER A CA 1
ATOM 1509 C C . SER A 1 178 ? -22.811 -5.156 1.530 1.00 51.06 178 SER A C 1
ATOM 1511 O O . SER A 1 178 ? -23.844 -5.171 0.867 1.00 51.06 178 SER A O 1
ATOM 1513 N N . ASN A 1 179 ? -21.864 -4.226 1.328 1.00 61.72 179 ASN A N 1
ATOM 1514 C CA . ASN A 1 179 ? -21.956 -3.180 0.287 1.00 61.72 179 ASN A CA 1
ATOM 1515 C C . ASN A 1 179 ? -21.788 -3.734 -1.149 1.00 61.72 179 ASN A C 1
ATOM 1517 O O . ASN A 1 179 ? -21.044 -3.202 -1.970 1.00 61.72 179 ASN A O 1
ATOM 1521 N N . VAL A 1 180 ? -22.474 -4.831 -1.457 1.00 73.75 180 VAL A N 1
ATOM 1522 C CA . VAL A 1 180 ? -22.719 -5.306 -2.813 1.00 73.75 180 VAL A CA 1
ATOM 1523 C C . VAL A 1 180 ? -23.726 -4.345 -3.433 1.00 73.75 180 VAL A C 1
ATOM 1525 O O . VAL A 1 180 ? -24.850 -4.222 -2.940 1.00 73.75 180 VAL A O 1
ATOM 1528 N N . ARG A 1 181 ? -23.326 -3.648 -4.503 1.00 86.56 181 ARG A N 1
ATOM 1529 C CA . ARG A 1 181 ? -24.235 -2.778 -5.255 1.00 86.56 181 ARG A CA 1
ATOM 1530 C C . ARG A 1 181 ? -25.413 -3.614 -5.753 1.00 86.56 181 ARG A C 1
ATOM 1532 O O . ARG A 1 181 ? -25.226 -4.590 -6.477 1.00 86.56 181 ARG A O 1
ATOM 1539 N N . MET A 1 182 ? -26.616 -3.230 -5.343 1.00 88.88 182 MET A N 1
ATOM 1540 C CA . MET A 1 182 ? -27.842 -3.851 -5.829 1.00 88.88 182 MET A CA 1
ATOM 1541 C C . MET A 1 182 ? -28.146 -3.339 -7.244 1.00 88.88 182 MET A C 1
ATOM 1543 O O . MET A 1 182 ? -27.842 -2.182 -7.530 1.00 88.88 182 MET A O 1
ATOM 1547 N N . PRO A 1 183 ? -28.693 -4.193 -8.123 1.00 91.38 183 PRO A N 1
ATOM 1548 C CA . PRO A 1 183 ? -29.017 -3.816 -9.493 1.00 91.38 183 PRO A CA 1
ATOM 1549 C C . PRO A 1 183 ? -30.135 -2.775 -9.526 1.00 91.38 183 PRO A C 1
ATOM 1551 O O . PRO A 1 183 ? -31.126 -2.900 -8.799 1.00 91.38 183 PRO A O 1
ATOM 1554 N N . ASP A 1 184 ? -30.000 -1.801 -10.418 1.00 90.62 184 ASP A N 1
ATOM 1555 C CA . ASP A 1 184 ? -31.099 -0.916 -10.797 1.00 90.62 184 ASP A CA 1
ATOM 1556 C C . ASP A 1 184 ? -32.116 -1.661 -11.686 1.00 90.62 184 ASP A C 1
ATOM 1558 O O . ASP A 1 184 ? -31.825 -2.722 -12.242 1.00 90.62 184 ASP A O 1
ATOM 1562 N N . GLN A 1 185 ? -33.329 -1.120 -11.861 1.00 89.00 185 GLN A N 1
ATOM 1563 C CA . GLN A 1 185 ? -34.415 -1.804 -12.594 1.00 89.00 185 GLN A CA 1
ATOM 1564 C C . GLN A 1 185 ? -34.047 -2.214 -14.036 1.00 89.00 185 GLN A C 1
ATOM 1566 O O . GLN A 1 185 ? -34.602 -3.179 -14.569 1.00 89.00 185 GLN A O 1
ATOM 1571 N N . ALA A 1 186 ? -33.120 -1.491 -14.669 1.00 90.25 186 ALA A N 1
ATOM 1572 C CA . ALA A 1 186 ? -32.650 -1.764 -16.025 1.00 90.25 186 ALA A CA 1
ATOM 1573 C C . ALA A 1 186 ? -31.487 -2.779 -16.085 1.00 90.25 186 ALA A C 1
ATOM 1575 O O . ALA A 1 186 ? -31.254 -3.389 -17.130 1.00 90.25 186 ALA A O 1
ATOM 1576 N N . GLU A 1 187 ? -30.765 -2.997 -14.984 1.00 93.25 187 GLU A N 1
ATOM 1577 C CA . GLU A 1 187 ? -29.563 -3.834 -14.938 1.00 93.25 187 GLU A CA 1
ATOM 1578 C C . GLU A 1 187 ? -29.939 -5.307 -14.738 1.00 93.25 187 GLU A C 1
ATOM 1580 O O . GLU A 1 187 ? -30.154 -5.787 -13.626 1.00 93.25 187 GLU A O 1
ATOM 1585 N N . LYS A 1 188 ? -30.031 -6.050 -15.843 1.00 95.19 188 LYS A N 1
ATOM 1586 C CA . LYS A 1 188 ? -30.398 -7.480 -15.842 1.00 95.19 188 LYS A CA 1
ATOM 1587 C C . LYS A 1 188 ? -29.213 -8.425 -16.029 1.00 95.19 188 LYS A C 1
ATOM 1589 O O . LYS A 1 188 ? -29.404 -9.641 -16.101 1.00 95.19 188 LYS A O 1
ATOM 1594 N N . CYS A 1 189 ? -27.999 -7.890 -16.079 1.00 95.25 189 CYS A N 1
ATOM 1595 C CA . CYS A 1 189 ? -26.774 -8.658 -16.220 1.00 95.25 189 CYS A CA 1
ATOM 1596 C C . CYS A 1 189 ? -25.780 -8.316 -15.108 1.00 95.25 189 CYS A C 1
ATOM 1598 O O . CYS A 1 189 ? -25.964 -7.370 -14.345 1.00 95.25 189 CYS A O 1
ATOM 1600 N N . MET A 1 190 ? -24.737 -9.128 -14.977 1.00 94.62 190 MET A N 1
ATOM 1601 C CA . MET A 1 190 ? -23.643 -8.891 -14.044 1.00 94.62 190 MET A CA 1
ATOM 1602 C C . MET A 1 190 ? -22.320 -9.397 -14.616 1.00 94.62 190 MET A C 1
ATOM 1604 O O . MET A 1 190 ? -22.291 -10.312 -15.440 1.00 94.62 190 MET A O 1
ATOM 1608 N N . TYR A 1 191 ? -21.212 -8.837 -14.146 1.00 93.44 191 TYR A N 1
ATOM 1609 C CA . TYR A 1 191 ? -19.868 -9.242 -14.556 1.00 93.44 191 TYR A CA 1
ATOM 1610 C C . TYR A 1 191 ? -18.955 -9.400 -13.339 1.00 93.44 191 TYR A C 1
ATOM 1612 O O . TYR A 1 191 ? -19.218 -8.851 -12.269 1.00 93.44 191 TYR A O 1
ATOM 1620 N N . TRP A 1 192 ? -17.895 -10.194 -13.488 1.00 90.94 192 TRP A N 1
ATOM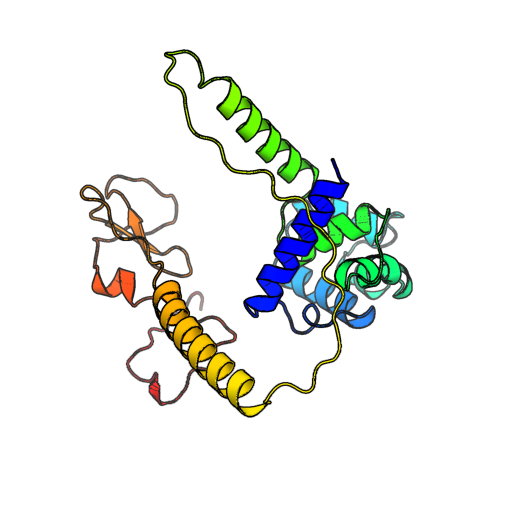 1621 C CA . TRP A 1 192 ? -16.915 -10.414 -12.425 1.00 90.94 192 TRP A CA 1
ATOM 1622 C C . TRP A 1 192 ? -15.823 -9.343 -12.471 1.00 90.94 192 TRP A C 1
ATOM 1624 O O . TRP A 1 192 ? -15.131 -9.212 -13.478 1.00 90.94 192 TRP A O 1
ATOM 1634 N N . THR A 1 193 ? -15.615 -8.623 -11.369 1.00 85.25 193 THR A N 1
ATOM 1635 C CA . THR A 1 193 ? -14.608 -7.548 -11.265 1.00 85.25 193 THR A CA 1
ATOM 1636 C C . THR A 1 193 ? -13.184 -8.064 -11.038 1.00 85.25 193 THR A C 1
ATOM 1638 O O . THR A 1 193 ? -12.230 -7.292 -11.004 1.00 85.25 193 THR A O 1
ATOM 1641 N N . GLY A 1 194 ? -13.025 -9.373 -10.820 1.00 83.44 194 GLY A N 1
ATOM 1642 C CA . GLY A 1 194 ? -11.804 -9.974 -10.279 1.00 83.44 194 GLY A CA 1
ATOM 1643 C C . GLY A 1 194 ? -11.866 -10.206 -8.765 1.00 83.44 194 GLY A C 1
ATOM 1644 O O . GLY A 1 194 ? -11.062 -10.987 -8.242 1.00 83.44 194 GLY A O 1
ATOM 1645 N N . TYR A 1 195 ? -12.835 -9.592 -8.076 1.00 82.94 195 TYR A N 1
ATOM 1646 C CA . TYR A 1 195 ? -13.049 -9.736 -6.634 1.00 82.94 195 TYR A CA 1
ATOM 1647 C C . TYR A 1 195 ? -14.497 -10.090 -6.259 1.00 82.94 195 TYR A C 1
ATOM 1649 O O . TYR A 1 195 ? -14.696 -10.936 -5.396 1.00 82.94 195 TYR A O 1
ATOM 1657 N N . HIS A 1 196 ? -15.504 -9.508 -6.903 1.00 88.88 196 HIS A N 1
ATOM 1658 C CA . HIS A 1 196 ? -16.933 -9.772 -6.667 1.00 88.88 196 HIS A CA 1
ATOM 1659 C C . HIS A 1 196 ? -17.726 -9.556 -7.962 1.00 88.88 196 HIS A C 1
ATOM 1661 O O . HIS A 1 196 ? -17.156 -9.179 -8.987 1.00 88.88 196 HIS A O 1
ATOM 1667 N N . TYR A 1 197 ? -19.031 -9.824 -7.942 1.00 92.19 197 TYR A N 1
ATOM 1668 C CA . TYR A 1 197 ? -19.914 -9.492 -9.062 1.00 92.19 197 TYR A CA 1
ATOM 1669 C C . TYR A 1 197 ? -20.495 -8.086 -8.918 1.00 92.19 197 TYR A C 1
ATOM 1671 O O . TYR A 1 197 ? -20.860 -7.680 -7.816 1.00 92.19 197 TYR A O 1
ATOM 1679 N N . GLU A 1 198 ? -20.653 -7.385 -10.038 1.00 92.69 198 GLU A N 1
ATOM 1680 C CA . GLU A 1 198 ? -21.371 -6.108 -10.106 1.00 92.69 198 GLU A CA 1
ATOM 1681 C C . GLU A 1 198 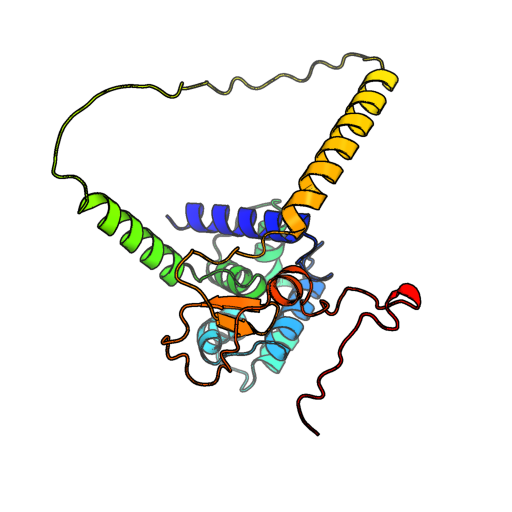? -22.463 -6.140 -11.177 1.00 92.69 198 GLU A C 1
ATOM 1683 O O . GLU A 1 198 ? -22.256 -6.768 -12.223 1.00 92.69 198 GLU A O 1
ATOM 1688 N N . PRO A 1 199 ? -23.612 -5.481 -10.928 1.00 94.25 199 PRO A N 1
ATOM 1689 C CA . PRO A 1 199 ? -24.685 -5.388 -11.903 1.00 94.25 199 PRO A CA 1
ATOM 1690 C C . PRO A 1 199 ? -24.294 -4.461 -13.059 1.00 94.25 199 PRO A C 1
ATOM 1692 O O . PRO A 1 199 ? -23.466 -3.560 -12.909 1.00 94.25 199 PRO A O 1
ATOM 1695 N N . VAL A 1 200 ? -24.853 -4.738 -14.232 1.00 94.19 200 VAL A N 1
ATOM 1696 C CA . VAL A 1 200 ? -24.566 -4.026 -15.477 1.00 94.19 200 VAL A CA 1
ATOM 1697 C C . VAL A 1 200 ? -25.748 -4.151 -16.441 1.00 94.19 200 VAL A C 1
ATOM 1699 O O . VAL A 1 200 ? -26.553 -5.090 -16.349 1.00 94.19 200 VAL A O 1
ATOM 1702 N N . LEU A 1 201 ? -25.853 -3.222 -17.392 1.00 94.62 201 LEU A N 1
ATOM 1703 C CA . LEU A 1 201 ? -26.750 -3.381 -18.534 1.00 94.62 201 LEU A CA 1
ATOM 1704 C C . LEU A 1 201 ? -26.255 -4.533 -19.418 1.00 94.62 201 LEU A C 1
ATOM 1706 O O . LEU A 1 201 ? -25.057 -4.698 -19.635 1.00 94.62 201 LEU A O 1
ATOM 1710 N N . CYS A 1 202 ? -27.176 -5.342 -19.939 1.00 91.19 202 CYS A N 1
ATOM 1711 C CA . CYS A 1 202 ? -26.812 -6.500 -20.760 1.00 91.19 202 CYS A CA 1
ATOM 1712 C C . CYS A 1 202 ? -26.168 -6.122 -22.099 1.00 91.19 202 CYS A C 1
ATOM 1714 O O . CYS A 1 202 ? -25.376 -6.897 -22.626 1.00 91.19 202 CYS A O 1
ATOM 1716 N N . ASP A 1 203 ? -26.473 -4.927 -22.606 1.00 91.62 203 ASP A N 1
ATOM 1717 C CA . ASP A 1 203 ? -25.962 -4.418 -23.882 1.00 91.62 203 ASP A CA 1
ATOM 1718 C C . ASP A 1 203 ? -24.635 -3.653 -23.728 1.00 91.62 203 ASP A C 1
ATOM 1720 O O . ASP A 1 203 ? -24.095 -3.116 -24.696 1.00 91.62 203 ASP A O 1
ATOM 1724 N N . GLU A 1 204 ? -24.096 -3.572 -22.508 1.00 87.50 204 GLU A N 1
ATOM 1725 C CA . GLU A 1 204 ? -22.841 -2.877 -22.252 1.00 87.50 204 GLU A CA 1
ATOM 1726 C C . GLU A 1 204 ? -21.657 -3.699 -22.770 1.00 87.50 204 GLU A C 1
ATOM 1728 O O . GLU A 1 204 ? -21.480 -4.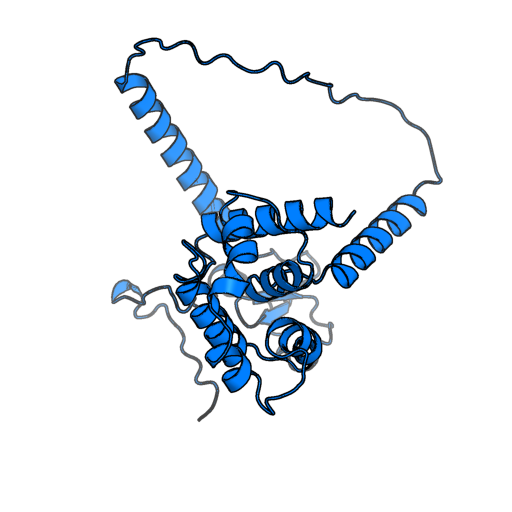863 -22.421 1.00 87.50 204 GLU A O 1
ATOM 1733 N N . ILE A 1 205 ? -20.800 -3.092 -23.589 1.00 83.88 205 ILE A N 1
ATOM 1734 C CA . ILE A 1 205 ? -19.614 -3.769 -24.118 1.00 83.88 205 ILE A CA 1
ATOM 1735 C C . ILE A 1 205 ? -18.425 -3.457 -23.210 1.00 83.88 205 ILE A C 1
ATOM 1737 O O . ILE A 1 205 ? -17.897 -2.346 -23.218 1.00 83.88 205 ILE A O 1
ATOM 1741 N N . LYS A 1 206 ? -17.959 -4.463 -22.459 1.00 81.00 206 LYS A N 1
ATOM 1742 C CA . LYS A 1 206 ? -16.714 -4.396 -21.677 1.00 81.00 206 LYS A CA 1
ATOM 1743 C C . LYS A 1 206 ? -15.670 -5.367 -22.245 1.00 81.00 206 LYS A C 1
ATOM 1745 O O . LYS A 1 206 ? -15.783 -6.572 -22.013 1.00 81.00 206 LYS A O 1
ATOM 1750 N N . PRO A 1 207 ? -14.653 -4.882 -22.983 1.00 82.25 207 PRO A N 1
ATOM 1751 C CA . PRO A 1 207 ? -13.644 -5.742 -23.598 1.00 82.25 207 PRO A CA 1
ATOM 1752 C C . PRO A 1 2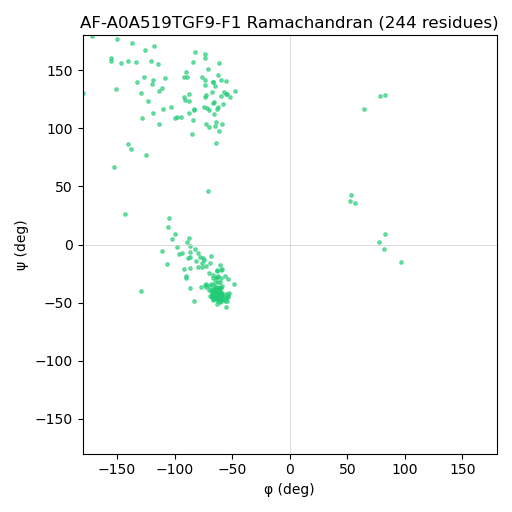07 ? -12.958 -6.656 -22.576 1.00 82.25 207 PRO A C 1
ATOM 1754 O O . PRO A 1 207 ? -12.489 -6.196 -21.537 1.00 82.25 207 PRO A O 1
ATOM 1757 N N . GLY A 1 208 ? -12.896 -7.956 -22.874 1.00 81.00 208 GLY A N 1
ATOM 1758 C CA . GLY A 1 208 ? -12.221 -8.950 -22.030 1.00 81.00 208 GLY A CA 1
ATOM 1759 C C . GLY A 1 208 ? -12.987 -9.390 -20.776 1.00 81.00 208 GLY A C 1
ATOM 1760 O O . GLY A 1 208 ? -12.469 -10.210 -20.019 1.00 81.00 208 GLY A O 1
ATOM 1761 N N . LEU A 1 209 ? -14.209 -8.898 -20.550 1.00 84.81 209 LEU A N 1
ATOM 1762 C CA . LEU A 1 209 ? -15.050 -9.299 -19.422 1.00 84.81 209 LEU A CA 1
ATOM 1763 C C . LEU A 1 209 ? -16.255 -10.108 -19.905 1.00 84.81 209 LEU A C 1
ATOM 1765 O O . LEU A 1 209 ? -16.926 -9.748 -20.867 1.00 84.81 209 LEU A O 1
ATOM 1769 N N . ASN A 1 210 ? -16.532 -11.216 -19.216 1.00 87.44 210 ASN A N 1
ATOM 1770 C CA . ASN A 1 210 ? -17.693 -12.049 -19.506 1.00 87.44 210 ASN A CA 1
ATOM 1771 C C . ASN A 1 210 ? -18.908 -11.525 -18.728 1.00 87.44 210 ASN A C 1
ATOM 1773 O O . ASN A 1 210 ? -18.926 -11.576 -17.492 1.00 87.44 210 ASN A O 1
ATOM 1777 N N . ILE A 1 211 ? -19.893 -11.007 -19.459 1.00 92.38 211 ILE A N 1
ATOM 1778 C CA . ILE A 1 211 ? -21.166 -10.536 -18.918 1.00 92.38 211 ILE A CA 1
ATOM 1779 C C . ILE A 1 211 ? -22.145 -11.705 -18.938 1.00 92.38 211 ILE A C 1
ATOM 1781 O O . ILE A 1 211 ? -22.392 -12.315 -19.976 1.00 92.38 211 ILE A O 1
ATOM 1785 N N . ILE A 1 212 ? -22.700 -12.019 -17.772 1.00 93.75 212 ILE A N 1
ATOM 1786 C CA . ILE A 1 212 ? -23.637 -13.126 -17.583 1.00 93.75 212 ILE A CA 1
ATOM 1787 C C . ILE A 1 212 ? -24.980 -12.608 -17.053 1.00 93.75 212 ILE A C 1
ATOM 1789 O O . ILE A 1 212 ? -25.019 -11.532 -16.450 1.00 93.75 212 ILE A O 1
ATOM 1793 N N . PRO A 1 213 ? -26.085 -13.357 -17.225 1.00 96.31 213 PRO A N 1
ATOM 1794 C CA . PRO A 1 213 ? -27.376 -12.980 -16.658 1.00 96.31 213 PRO A CA 1
ATOM 1795 C C . PRO A 1 213 ? -27.296 -12.774 -15.142 1.00 96.31 213 PRO A C 1
ATOM 1797 O O . PRO A 1 213 ? -26.611 -13.519 -14.430 1.00 96.31 213 PRO A O 1
ATOM 1800 N N . LEU A 1 214 ? -28.006 -11.760 -14.649 1.00 95.06 214 LEU A N 1
ATOM 1801 C CA . LEU A 1 214 ? -28.028 -11.406 -13.236 1.00 95.06 214 LEU A CA 1
ATOM 1802 C C . LEU A 1 214 ? -28.553 -12.573 -12.389 1.00 95.06 214 LEU A C 1
ATOM 1804 O O . LEU A 1 214 ? -29.650 -13.087 -12.603 1.00 95.06 214 LEU A O 1
ATOM 1808 N N . ASN A 1 215 ? -27.788 -12.938 -11.363 1.00 94.69 215 ASN A N 1
ATOM 1809 C CA . ASN A 1 215 ? -28.215 -13.859 -10.318 1.00 94.69 215 ASN A CA 1
ATOM 1810 C C . ASN A 1 215 ? -27.948 -13.207 -8.957 1.00 94.69 215 ASN A C 1
ATOM 1812 O O . ASN A 1 215 ? -26.797 -13.072 -8.548 1.00 94.69 215 ASN A O 1
ATOM 1816 N N . ILE A 1 216 ? -29.017 -12.809 -8.261 1.00 90.88 216 ILE A N 1
ATOM 1817 C CA . ILE A 1 216 ? -28.955 -12.015 -7.019 1.00 90.88 216 ILE A CA 1
ATOM 1818 C C . ILE A 1 216 ? -28.204 -12.756 -5.906 1.00 90.88 216 ILE A C 1
ATOM 1820 O O . ILE A 1 216 ? -27.454 -12.161 -5.133 1.00 90.88 216 ILE A O 1
ATOM 1824 N N . ASP A 1 217 ? -28.388 -14.067 -5.831 1.00 89.88 217 ASP A N 1
ATOM 1825 C CA . ASP A 1 217 ? -27.757 -14.910 -4.827 1.00 89.88 217 ASP A CA 1
ATOM 1826 C C . ASP A 1 217 ? -26.244 -14.983 -5.018 1.00 89.88 217 ASP A C 1
ATOM 1828 O O . ASP A 1 217 ? -25.472 -14.827 -4.067 1.00 89.88 217 ASP A O 1
ATOM 1832 N N . LYS A 1 218 ? -25.823 -15.171 -6.268 1.00 90.06 218 LYS A N 1
ATOM 1833 C CA . LYS A 1 218 ? -24.415 -15.172 -6.656 1.00 90.06 218 LYS A CA 1
ATOM 1834 C C . LYS A 1 218 ? -23.806 -13.778 -6.500 1.00 90.06 218 LYS A C 1
ATOM 1836 O O . LYS A 1 218 ? -22.713 -13.673 -5.959 1.00 90.06 218 LYS A O 1
ATOM 1841 N N . LEU A 1 219 ? -24.537 -12.727 -6.872 1.00 90.12 219 LEU A N 1
ATOM 1842 C CA . LEU A 1 219 ? -24.134 -11.331 -6.700 1.00 90.12 219 LEU A CA 1
ATOM 1843 C C . LEU A 1 219 ? -23.781 -11.020 -5.237 1.00 90.12 219 LEU A C 1
ATOM 1845 O O . LEU A 1 219 ? -22.719 -10.473 -4.958 1.00 90.12 219 LEU A O 1
ATOM 1849 N N . LYS A 1 220 ? -24.648 -11.418 -4.297 1.00 88.00 220 LYS A N 1
ATOM 1850 C CA . LYS A 1 220 ? -24.483 -11.115 -2.866 1.00 88.00 220 LYS A CA 1
ATOM 1851 C C . LYS A 1 220 ? -23.440 -11.975 -2.162 1.00 88.00 220 LYS A C 1
ATOM 1853 O O . LYS A 1 220 ? -22.792 -11.505 -1.232 1.00 88.00 220 LYS A O 1
ATOM 1858 N N . ARG A 1 221 ? -23.342 -13.256 -2.530 1.00 85.88 221 ARG A N 1
ATOM 1859 C CA . ARG A 1 221 ? -22.588 -14.252 -1.748 1.00 85.88 221 ARG A CA 1
ATOM 1860 C C . ARG A 1 221 ? -21.265 -14.663 -2.379 1.00 85.88 221 ARG A C 1
ATOM 1862 O O . ARG A 1 221 ? -20.440 -15.252 -1.686 1.00 85.88 221 ARG A O 1
ATOM 1869 N N . MET A 1 222 ? -21.057 -14.395 -3.668 1.00 88.06 222 MET A N 1
ATOM 1870 C CA . MET A 1 222 ? -19.848 -14.813 -4.367 1.00 88.06 222 MET A CA 1
ATOM 1871 C C . MET A 1 222 ? -18.833 -13.675 -4.435 1.00 88.06 222 MET A C 1
ATOM 1873 O O . MET A 1 222 ? -18.989 -12.712 -5.182 1.00 88.06 222 MET A O 1
ATOM 1877 N N . SER A 1 223 ? -17.753 -13.839 -3.677 1.00 87.69 223 SER A N 1
ATOM 1878 C CA . SER A 1 223 ? -16.583 -12.968 -3.694 1.00 87.69 223 SER A CA 1
ATOM 1879 C C . SER A 1 223 ? -15.298 -13.789 -3.571 1.00 87.69 223 SER A C 1
ATOM 1881 O O . SER A 1 223 ? -15.293 -14.948 -3.145 1.00 87.69 223 SER A O 1
ATOM 1883 N N . LYS A 1 224 ? -14.188 -13.207 -4.011 1.00 86.94 224 LYS A N 1
ATOM 1884 C CA . LYS A 1 224 ? -12.860 -13.792 -3.922 1.00 86.94 224 LYS A CA 1
ATOM 1885 C C . LYS A 1 224 ? -12.405 -13.734 -2.474 1.00 86.94 224 LYS A C 1
ATOM 1887 O O . LYS A 1 224 ? -12.390 -12.670 -1.865 1.00 86.94 224 LYS A O 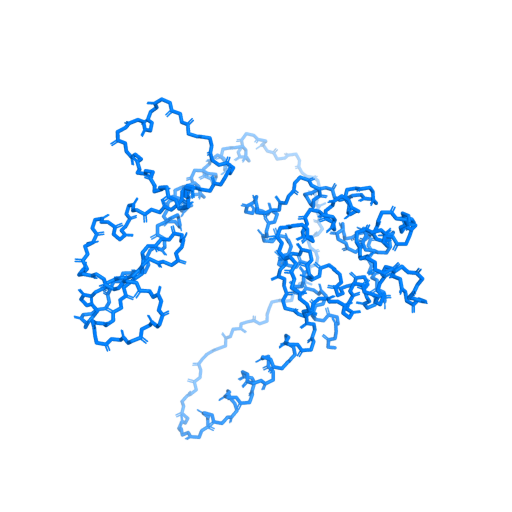1
ATOM 1892 N N . ILE A 1 225 ? -11.964 -14.875 -1.954 1.00 83.19 225 ILE A N 1
ATOM 1893 C CA . ILE A 1 225 ? -11.368 -14.939 -0.622 1.00 83.19 225 ILE A CA 1
ATOM 1894 C C . ILE A 1 225 ? -10.056 -14.139 -0.647 1.00 83.19 225 ILE A C 1
ATOM 1896 O O . ILE A 1 225 ? -9.172 -14.445 -1.459 1.00 83.19 225 ILE A O 1
ATOM 1900 N N . PRO A 1 226 ? -9.897 -13.119 0.210 1.00 77.88 226 PRO A N 1
ATOM 1901 C CA . PRO A 1 226 ? -8.631 -12.416 0.338 1.00 77.88 226 PRO A CA 1
ATOM 1902 C C . PRO A 1 226 ? -7.534 -13.363 0.821 1.00 77.88 226 PRO A C 1
ATOM 1904 O O . PRO A 1 226 ? -7.779 -14.232 1.651 1.00 77.88 226 PRO A O 1
ATOM 1907 N N . PHE A 1 227 ? -6.299 -13.167 0.358 1.00 74.19 227 PHE A N 1
ATOM 1908 C CA . PHE A 1 227 ? -5.182 -14.074 0.671 1.00 74.19 227 PHE A CA 1
ATOM 1909 C C . PHE A 1 227 ? -4.877 -14.206 2.178 1.00 74.19 227 PHE A C 1
ATOM 1911 O O . PHE A 1 227 ? -4.256 -15.178 2.592 1.00 74.19 227 PHE A O 1
ATOM 1918 N N . PHE A 1 228 ? -5.288 -13.225 2.986 1.00 71.38 228 PHE A N 1
ATOM 1919 C CA . PHE A 1 228 ? -5.103 -13.206 4.438 1.00 71.38 228 PHE A CA 1
ATOM 1920 C C . PHE A 1 228 ? -6.224 -13.925 5.208 1.00 71.38 228 PHE A C 1
ATOM 1922 O O . PHE A 1 228 ? -6.085 -14.165 6.406 1.00 71.38 228 PHE A O 1
ATOM 1929 N N . VAL A 1 229 ? -7.334 -14.285 4.551 1.00 73.44 229 VAL A N 1
ATOM 1930 C CA . VAL A 1 229 ? -8.406 -15.070 5.174 1.00 73.44 229 VAL A CA 1
ATOM 1931 C C . VAL A 1 229 ? -8.033 -16.546 5.101 1.00 73.44 229 VAL A C 1
ATOM 1933 O O . VAL A 1 229 ? -7.931 -17.135 4.024 1.00 73.44 229 VAL A O 1
ATOM 1936 N N . LYS A 1 230 ? -7.832 -17.160 6.270 1.00 84.81 230 LYS A N 1
ATOM 1937 C CA . LYS A 1 230 ? -7.525 -18.587 6.367 1.00 84.81 230 LYS A CA 1
ATOM 1938 C C . LYS A 1 230 ? -8.782 -19.409 6.092 1.00 84.81 230 LYS A C 1
ATOM 1940 O O . LYS A 1 230 ? -9.737 -19.351 6.860 1.00 84.81 230 LYS A O 1
ATOM 1945 N N . VAL A 1 231 ? -8.736 -20.215 5.036 1.00 86.25 231 VAL A N 1
ATOM 1946 C CA . VAL A 1 231 ? -9.753 -21.235 4.758 1.00 86.25 231 VAL A CA 1
ATOM 1947 C C . VAL A 1 231 ? -9.673 -22.330 5.821 1.00 86.25 231 VAL A C 1
ATOM 1949 O O . VAL A 1 231 ? -8.595 -22.842 6.131 1.00 86.25 231 VAL A O 1
ATOM 1952 N N . THR A 1 232 ? -10.819 -22.678 6.392 1.00 88.50 232 THR A N 1
ATOM 1953 C CA . THR A 1 232 ? -10.962 -23.681 7.450 1.00 88.50 232 THR A CA 1
ATOM 1954 C C . THR A 1 232 ? -11.828 -24.853 6.990 1.00 88.50 232 THR A C 1
ATOM 1956 O O . THR A 1 232 ? -12.509 -24.789 5.968 1.00 88.50 232 THR A O 1
ATOM 1959 N N . ASN A 1 233 ? -11.885 -25.922 7.791 1.00 87.25 233 ASN A N 1
ATOM 1960 C CA . ASN A 1 233 ? -12.766 -27.066 7.517 1.00 87.25 233 ASN A CA 1
ATOM 1961 C C . ASN A 1 233 ? -14.260 -26.685 7.439 1.00 87.25 233 ASN A C 1
ATOM 1963 O O . ASN A 1 233 ? -15.037 -27.413 6.832 1.00 87.25 233 ASN A O 1
ATOM 1967 N N . ARG A 1 234 ? -14.679 -25.543 8.011 1.00 85.06 234 ARG A N 1
ATOM 1968 C CA . ARG A 1 234 ? -16.076 -25.061 7.952 1.00 85.06 234 ARG A CA 1
ATOM 1969 C C . ARG A 1 234 ? -16.480 -24.492 6.587 1.00 85.06 234 ARG A C 1
ATOM 1971 O O . ARG A 1 234 ? -17.672 -24.268 6.346 1.00 85.06 234 ARG A O 1
ATOM 1978 N N . ASP A 1 235 ? -15.496 -24.251 5.729 1.00 83.69 235 ASP A N 1
ATOM 1979 C CA . ASP A 1 235 ? -15.672 -23.643 4.411 1.00 83.69 235 ASP A CA 1
ATOM 1980 C C . ASP A 1 235 ? -15.760 -24.704 3.301 1.00 83.69 235 ASP A C 1
ATOM 1982 O O . ASP A 1 235 ? -16.117 -24.402 2.161 1.00 83.69 235 ASP A O 1
ATOM 1986 N N . VAL A 1 236 ? -15.497 -25.974 3.629 1.00 83.25 236 VAL A N 1
ATOM 1987 C CA . VAL A 1 236 ? -15.641 -27.104 2.704 1.00 83.25 236 VAL A CA 1
ATOM 1988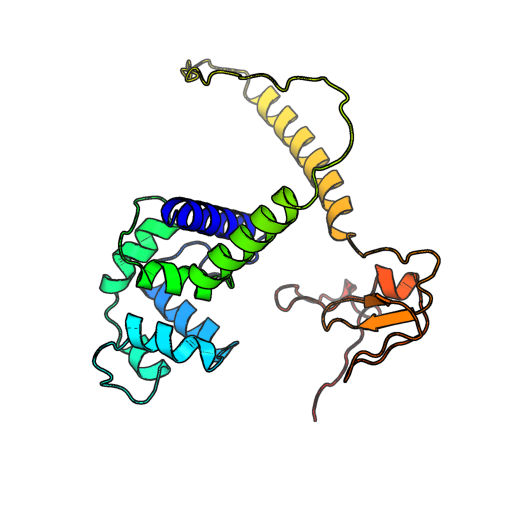 C C . VAL A 1 236 ? -17.078 -27.157 2.168 1.00 83.25 236 VAL A C 1
ATOM 1990 O O . VAL A 1 236 ? -18.044 -27.052 2.921 1.00 83.25 236 VAL A O 1
ATOM 1993 N N . GLY A 1 237 ? -17.217 -27.276 0.844 1.00 84.25 237 GLY A N 1
ATOM 1994 C CA . GLY A 1 237 ? -18.511 -27.264 0.148 1.00 84.25 237 GLY A CA 1
ATOM 1995 C C . GLY A 1 237 ? -19.099 -25.872 -0.121 1.00 84.25 237 GLY A C 1
ATOM 1996 O O . GLY A 1 237 ? -20.125 -25.775 -0.786 1.00 84.25 237 GLY A O 1
ATOM 1997 N N . LYS A 1 238 ? -18.458 -24.792 0.350 1.00 85.62 238 LYS A N 1
ATOM 1998 C CA . LYS A 1 238 ? -18.886 -23.396 0.111 1.00 85.62 238 LYS A CA 1
ATOM 1999 C C . LYS A 1 238 ? -17.943 -22.617 -0.806 1.00 85.62 238 LYS A C 1
ATOM 2001 O O . LYS A 1 238 ? -18.230 -21.473 -1.150 1.00 85.62 238 LYS A O 1
ATOM 2006 N N . LEU A 1 239 ? -16.816 -23.217 -1.185 1.00 86.50 239 LEU A N 1
ATOM 2007 C CA . LEU A 1 239 ? -15.766 -22.572 -1.965 1.00 86.50 239 LEU A CA 1
ATOM 2008 C C . LEU A 1 239 ? -15.712 -23.109 -3.390 1.00 86.50 239 LEU A C 1
ATOM 2010 O O . LEU A 1 239 ? -15.846 -24.308 -3.625 1.00 86.50 239 LEU A O 1
ATOM 2014 N N . TRP A 1 240 ? -15.427 -22.207 -4.323 1.00 82.81 240 TRP A N 1
ATOM 2015 C CA . TRP A 1 240 ? -15.162 -22.522 -5.720 1.00 82.81 240 TRP A CA 1
ATOM 2016 C C . TRP A 1 240 ? -13.702 -22.198 -6.029 1.00 82.81 240 TRP A C 1
ATOM 2018 O O . TRP A 1 240 ? -13.220 -21.117 -5.686 1.00 82.81 240 TRP A O 1
ATOM 2028 N N . ARG A 1 241 ? -12.988 -23.120 -6.683 1.00 78.94 241 ARG A N 1
ATOM 2029 C CA . ARG A 1 241 ? -11.612 -22.900 -7.147 1.00 78.94 241 ARG A CA 1
ATOM 2030 C C . ARG A 1 241 ? -11.603 -22.817 -8.666 1.00 78.94 241 ARG A C 1
ATOM 2032 O O . ARG A 1 241 ? -11.887 -23.804 -9.334 1.00 78.94 241 ARG A O 1
ATOM 2039 N N . ALA A 1 242 ? -11.223 -21.663 -9.201 1.00 70.94 242 ALA A N 1
ATOM 2040 C CA . ALA A 1 242 ? -10.863 -21.534 -10.607 1.00 70.94 242 ALA A CA 1
ATOM 2041 C C . ALA A 1 242 ? -9.350 -21.744 -10.746 1.00 70.94 242 ALA A C 1
ATOM 2043 O O . ALA A 1 242 ? -8.569 -21.104 -10.038 1.00 70.94 242 ALA A O 1
ATOM 2044 N N . LYS A 1 243 ? -8.931 -22.658 -11.626 1.00 71.62 243 LYS A N 1
ATOM 2045 C CA . LYS A 1 243 ? -7.535 -22.748 -12.060 1.00 71.62 243 LYS A CA 1
ATOM 2046 C C . LYS A 1 243 ? -7.369 -21.737 -13.191 1.00 71.62 243 LYS A C 1
ATOM 2048 O O . LYS A 1 243 ? -7.926 -21.932 -14.264 1.00 71.62 243 LYS A O 1
ATOM 2053 N N . ILE A 1 244 ? -6.688 -20.640 -12.895 1.00 64.50 244 ILE A N 1
ATOM 2054 C CA . ILE A 1 244 ? -6.303 -19.633 -13.878 1.00 64.50 244 ILE A CA 1
ATOM 2055 C C . ILE A 1 244 ? -4.845 -19.977 -14.175 1.00 64.50 244 ILE A C 1
ATOM 2057 O O . ILE A 1 244 ? -4.015 -19.889 -13.275 1.00 64.50 244 ILE A O 1
ATOM 2061 N N . ASP A 1 245 ? -4.616 -20.507 -15.373 1.00 48.44 245 ASP A N 1
ATOM 2062 C CA . ASP A 1 245 ? -3.340 -20.987 -15.917 1.00 48.44 245 ASP A CA 1
ATOM 2063 C C . ASP A 1 245 ? -2.870 -22.375 -15.428 1.00 48.44 245 ASP A C 1
ATOM 2065 O O . ASP A 1 245 ? -2.856 -22.718 -14.239 1.00 48.44 245 ASP A O 1
ATOM 2069 N N . GLY A 1 246 ? -2.559 -23.229 -16.405 1.00 44.00 246 GLY A N 1
ATOM 2070 C CA . GLY A 1 246 ? -1.897 -24.521 -16.262 1.00 44.00 246 GLY A CA 1
ATOM 2071 C C . GLY A 1 246 ? -0.573 -24.490 -16.991 1.00 44.00 246 GLY A C 1
ATOM 2072 O O . GLY A 1 246 ? -0.498 -23.773 -18.009 1.00 44.00 246 GLY A O 1
#